Protein AF-A0A430Q0X6-F1 (afdb_monomer_lite)

Secondary structure (DSSP, 8-state):
--SHHHHHHHHSEEEE--SSSTTHHHHHHHHHHHHHTTSTT----------------------S--S-TT--SEEEE--TTSHHHHH----GGG-SEEEEES--PPPTT-HHHHHHHHHHHHHHHHHHHHTSSTT------------------------------------PPPHHHHHHHHHHHHHHHHHTTS--STT---EEEEE-THHHHTHHHHGGGS-HHHHTT----SSHHHHHHHHHHHHHHHHHHHHHHHHHHHHHHHH-

Structure (mmCIF, N/CA/C/O backbone):
data_AF-A0A430Q0X6-F1
#
_entry.id   AF-A0A430Q0X6-F1
#
loop_
_atom_site.group_PDB
_atom_site.id
_atom_site.type_symbol
_atom_site.label_atom_id
_atom_site.label_alt_id
_atom_site.label_comp_id
_atom_site.label_asym_id
_atom_site.label_entity_id
_atom_site.label_seq_id
_atom_site.pdbx_PDB_ins_code
_atom_site.Cartn_x
_atom_site.Cartn_y
_atom_site.Cartn_z
_atom_site.occupancy
_atom_site.B_iso_or_equiv
_atom_site.auth_seq_id
_atom_site.auth_comp_id
_atom_site.auth_asym_id
_atom_site.auth_atom_id
_atom_site.pdbx_PDB_model_num
ATOM 1 N N . LEU A 1 1 ? 3.348 -27.073 1.375 1.00 51.28 1 LEU A N 1
ATOM 2 C CA . LEU A 1 1 ? 2.988 -25.709 1.830 1.00 51.28 1 LEU A CA 1
ATOM 3 C C . LEU A 1 1 ? 3.210 -25.642 3.334 1.00 51.28 1 LEU A C 1
ATOM 5 O O . LEU A 1 1 ? 2.849 -26.588 4.014 1.00 51.28 1 LEU A O 1
ATOM 9 N N . THR A 1 2 ? 3.796 -24.568 3.848 1.00 75.69 2 THR A N 1
ATOM 10 C CA . THR A 1 2 ? 4.313 -24.419 5.226 1.00 75.69 2 THR A CA 1
ATOM 11 C C . THR A 1 2 ? 3.259 -24.401 6.351 1.00 75.69 2 THR A C 1
ATOM 13 O O . THR A 1 2 ? 3.600 -24.095 7.485 1.00 75.69 2 THR A O 1
ATOM 16 N N . GLY A 1 3 ? 1.976 -24.669 6.072 1.00 85.56 3 GLY A N 1
ATOM 17 C CA . GLY A 1 3 ? 0.885 -24.641 7.065 1.00 85.56 3 GLY A CA 1
ATOM 18 C C . GLY A 1 3 ? 0.517 -23.250 7.609 1.00 85.56 3 GLY A C 1
ATOM 19 O O . GLY A 1 3 ? -0.519 -23.102 8.248 1.00 85.56 3 GLY A O 1
ATOM 20 N N . LEU A 1 4 ? 1.304 -22.213 7.304 1.00 87.62 4 LEU A N 1
ATOM 21 C CA . LEU A 1 4 ? 1.152 -20.863 7.860 1.00 87.62 4 LEU A CA 1
ATOM 22 C C . LEU A 1 4 ? -0.224 -20.237 7.598 1.00 87.62 4 LEU A C 1
ATOM 24 O O . LEU A 1 4 ? -0.800 -19.640 8.501 1.00 87.62 4 LEU A O 1
ATOM 28 N N . LEU A 1 5 ? -0.779 -20.405 6.393 1.00 86.69 5 LEU A N 1
ATOM 29 C CA . LEU A 1 5 ? -2.117 -19.896 6.069 1.00 86.69 5 LEU A CA 1
ATOM 30 C C . LEU A 1 5 ? -3.212 -20.583 6.888 1.00 86.69 5 LEU A C 1
ATOM 32 O O . LEU A 1 5 ? -4.169 -19.926 7.282 1.00 86.69 5 LEU A O 1
ATOM 36 N N . ASN A 1 6 ? -3.057 -21.875 7.186 1.00 87.81 6 ASN A N 1
ATOM 37 C CA . ASN A 1 6 ? -4.017 -22.603 8.011 1.00 87.81 6 ASN A CA 1
ATOM 38 C C . ASN A 1 6 ? -3.978 -22.080 9.447 1.00 87.81 6 ASN A C 1
ATOM 40 O O . ASN A 1 6 ? -5.026 -21.765 10.000 1.00 87.81 6 ASN A O 1
ATOM 44 N N . ASN A 1 7 ? -2.776 -21.897 10.003 1.00 89.88 7 ASN A N 1
ATOM 45 C CA . ASN A 1 7 ? -2.594 -21.323 11.338 1.00 89.88 7 ASN A CA 1
ATOM 46 C C . ASN A 1 7 ? -3.175 -19.906 11.421 1.00 89.88 7 ASN A C 1
ATOM 48 O O . ASN A 1 7 ? -3.869 -19.570 12.376 1.00 89.88 7 ASN A O 1
ATOM 52 N N . LEU A 1 8 ? -2.947 -19.084 10.395 1.00 88.75 8 LEU A N 1
ATOM 53 C CA . LEU A 1 8 ? -3.507 -17.737 10.336 1.00 88.75 8 LEU A CA 1
ATOM 54 C C . LEU A 1 8 ? -5.037 -17.768 10.254 1.00 88.75 8 LEU A C 1
ATOM 56 O O . LEU A 1 8 ? -5.702 -17.000 10.947 1.00 88.75 8 LEU A O 1
ATOM 60 N N . ASN A 1 9 ? -5.594 -18.690 9.467 1.00 89.06 9 ASN A N 1
ATOM 61 C CA . ASN A 1 9 ? -7.036 -18.851 9.318 1.00 89.06 9 ASN A CA 1
ATOM 62 C C . ASN A 1 9 ? -7.723 -19.371 10.592 1.00 89.06 9 ASN A C 1
ATOM 64 O O . ASN A 1 9 ? -8.941 -19.258 10.705 1.00 89.06 9 ASN A O 1
ATOM 68 N N . MET A 1 10 ? -6.979 -19.912 11.563 1.00 88.12 10 MET A N 1
ATOM 69 C CA . MET A 1 10 ? -7.517 -20.224 12.893 1.00 88.12 10 MET A CA 1
ATOM 70 C C . MET A 1 10 ? -7.753 -18.965 13.740 1.00 88.12 10 MET A C 1
ATOM 72 O O . MET A 1 10 ? -8.595 -18.992 14.630 1.00 88.12 10 MET A O 1
ATOM 76 N N . ILE A 1 11 ? -7.033 -17.871 13.467 1.00 89.50 11 ILE A N 1
ATOM 77 C CA . ILE A 1 11 ? -7.035 -16.649 14.292 1.00 89.50 11 ILE A CA 1
ATOM 78 C C . ILE A 1 11 ? -7.798 -15.507 13.609 1.00 89.50 11 ILE A C 1
ATOM 80 O O . ILE A 1 11 ? -8.526 -14.759 14.266 1.00 89.50 11 ILE A O 1
ATOM 84 N N . LYS A 1 12 ? -7.615 -15.354 12.295 1.00 90.56 12 LYS A N 1
ATOM 85 C CA . LYS A 1 12 ? -8.178 -14.278 11.471 1.00 90.56 12 LYS A CA 1
ATOM 86 C C . LYS A 1 12 ? -9.019 -14.855 10.347 1.00 90.56 12 LYS A C 1
ATOM 88 O O . LYS A 1 12 ? -8.748 -15.949 9.851 1.00 90.56 12 LYS A O 1
ATOM 93 N N . HIS A 1 13 ? -10.021 -14.105 9.909 1.00 92.31 13 HIS A N 1
ATOM 94 C CA . HIS A 1 13 ? -10.693 -14.416 8.657 1.00 92.31 13 HIS A CA 1
ATOM 95 C C . HIS A 1 13 ? -9.772 -14.065 7.485 1.00 92.31 13 HIS A C 1
ATOM 97 O O . HIS A 1 13 ? -9.511 -12.890 7.232 1.00 92.31 13 HIS A O 1
ATOM 103 N N . VAL A 1 14 ? -9.213 -15.082 6.828 1.00 93.19 14 VAL A N 1
ATOM 104 C CA . VAL A 1 14 ? -8.264 -14.897 5.726 1.00 93.19 14 VAL A CA 1
ATOM 105 C C . VAL A 1 14 ? -9.017 -14.851 4.405 1.00 93.19 14 VAL A C 1
ATOM 107 O O . VAL A 1 14 ? -9.642 -15.833 4.014 1.00 93.19 14 VAL A O 1
ATOM 110 N N . MET A 1 15 ? -8.895 -13.735 3.694 1.00 94.06 15 MET A N 1
ATOM 111 C CA . MET A 1 15 ? -9.524 -13.508 2.397 1.00 94.06 15 MET A CA 1
ATOM 112 C C . MET A 1 15 ? -8.458 -13.239 1.338 1.00 94.06 15 MET A C 1
ATOM 114 O O . MET A 1 15 ? -7.439 -12.604 1.607 1.00 94.06 15 MET A O 1
ATOM 118 N N . ILE A 1 16 ? -8.682 -13.724 0.120 1.00 94.12 16 ILE A N 1
ATOM 119 C CA . ILE A 1 16 ? -7.787 -13.511 -1.023 1.00 94.12 16 ILE A CA 1
ATOM 120 C C . ILE A 1 16 ? -8.563 -12.744 -2.087 1.00 94.12 16 ILE A C 1
ATOM 122 O O . ILE A 1 16 ? -9.694 -13.113 -2.398 1.00 94.12 16 ILE A O 1
ATOM 126 N N . GLU A 1 17 ? -7.952 -11.694 -2.633 1.00 94.31 17 GLU A N 1
ATOM 127 C CA . GLU A 1 17 ? -8.537 -10.874 -3.691 1.00 94.31 17 GLU A CA 1
ATOM 128 C C . GLU A 1 17 ? -8.987 -11.743 -4.888 1.00 94.31 17 GLU A C 1
ATOM 130 O O . GLU A 1 17 ? -8.190 -12.530 -5.423 1.00 94.31 17 GLU A O 1
ATOM 135 N N . PRO A 1 18 ? -10.242 -11.593 -5.354 1.00 93.19 18 PRO A N 1
ATOM 136 C CA . PRO A 1 18 ? -10.718 -12.261 -6.558 1.00 93.19 18 PRO A CA 1
ATOM 137 C C . PRO A 1 18 ? -9.916 -11.853 -7.801 1.00 93.19 18 PRO A C 1
ATOM 139 O O . PRO A 1 18 ? -9.628 -10.682 -8.036 1.00 93.19 18 PRO A O 1
ATOM 142 N N . ARG A 1 19 ? -9.617 -12.817 -8.684 1.00 91.25 19 ARG A N 1
ATOM 143 C CA . ARG A 1 19 ? -8.887 -12.547 -9.943 1.00 91.25 19 ARG A CA 1
ATOM 144 C C . ARG A 1 19 ? -9.683 -11.714 -10.955 1.00 91.25 19 ARG A C 1
ATOM 146 O O . ARG A 1 19 ? -9.108 -11.193 -11.907 1.00 91.25 19 ARG A O 1
ATOM 153 N N . SER A 1 20 ? -11.002 -11.628 -10.798 1.00 91.69 20 SER A N 1
ATOM 154 C CA . SER A 1 20 ? -11.907 -10.938 -11.722 1.00 91.69 20 SER A CA 1
ATOM 155 C C . SER A 1 20 ? -12.877 -10.033 -10.956 1.00 91.69 20 SER A C 1
ATOM 157 O O . SER A 1 20 ? -12.830 -9.981 -9.736 1.00 91.69 20 SER A O 1
ATOM 159 N N . SER A 1 21 ? -13.712 -9.256 -11.657 1.00 90.56 21 SER A N 1
ATOM 160 C CA . SER A 1 21 ? -14.740 -8.439 -10.978 1.00 90.56 21 SER A CA 1
ATOM 161 C C . SER A 1 21 ? -15.937 -9.277 -10.547 1.00 90.56 21 SER A C 1
ATOM 163 O O . SER A 1 21 ? -16.756 -8.807 -9.770 1.00 90.56 21 SER A O 1
ATOM 165 N N . VAL A 1 22 ? -16.066 -10.489 -11.083 1.00 93.31 22 VAL A N 1
ATOM 166 C CA . VAL A 1 22 ? -17.189 -11.370 -10.782 1.00 93.31 22 VAL A CA 1
ATOM 167 C C . VAL A 1 22 ? -17.102 -11.773 -9.311 1.00 93.31 22 VAL A C 1
ATOM 169 O O . VAL A 1 22 ? -16.078 -12.315 -8.893 1.00 93.31 22 VAL A O 1
ATOM 172 N N . GLY A 1 23 ? -18.157 -11.476 -8.547 1.00 91.75 23 GLY A N 1
ATOM 173 C CA . GLY A 1 23 ? -18.241 -11.745 -7.107 1.00 91.75 23 GLY A CA 1
ATOM 174 C C . GLY A 1 23 ? -17.409 -10.809 -6.224 1.00 91.75 23 GLY A C 1
ATOM 175 O O . GLY A 1 23 ? -17.226 -11.106 -5.048 1.00 91.75 23 GLY A O 1
ATOM 176 N N . LEU A 1 24 ? -16.874 -9.701 -6.760 1.00 92.62 24 LEU A N 1
ATOM 177 C CA . LEU A 1 24 ? -16.105 -8.747 -5.951 1.00 92.62 24 LEU A CA 1
ATOM 178 C C . LEU A 1 24 ? -16.983 -8.065 -4.893 1.00 92.62 24 LEU A C 1
ATOM 180 O O . LEU A 1 24 ? -16.522 -7.875 -3.773 1.00 92.62 24 LEU A O 1
ATOM 184 N N . ASP A 1 25 ? -18.229 -7.732 -5.232 1.00 93.56 25 ASP A N 1
ATOM 185 C CA . ASP A 1 25 ? -19.151 -7.064 -4.308 1.00 93.56 25 ASP A CA 1
ATOM 186 C C . ASP A 1 25 ? -19.548 -7.986 -3.148 1.00 93.56 25 ASP A C 1
ATOM 188 O O . ASP A 1 25 ? -19.439 -7.583 -1.994 1.00 93.56 25 ASP A O 1
ATOM 192 N N . ASP A 1 26 ? -19.886 -9.248 -3.436 1.00 95.19 26 ASP A N 1
ATOM 193 C CA . ASP A 1 26 ? -20.188 -10.256 -2.408 1.00 95.19 26 ASP A CA 1
ATOM 194 C C . ASP A 1 26 ? -18.985 -10.480 -1.478 1.00 95.19 26 ASP A C 1
ATOM 196 O O . ASP A 1 26 ? -19.120 -10.554 -0.256 1.00 95.19 26 ASP A O 1
ATOM 200 N N . TRP A 1 27 ? -17.782 -10.537 -2.057 1.00 94.62 27 TRP A N 1
ATOM 201 C CA . TRP A 1 27 ? -16.532 -10.668 -1.311 1.00 94.62 27 TRP A CA 1
ATOM 202 C C . TRP A 1 27 ? -16.262 -9.447 -0.416 1.00 94.62 27 TRP A C 1
ATOM 204 O O . TRP A 1 27 ? -15.787 -9.593 0.711 1.00 94.62 27 TRP A O 1
ATOM 214 N N . LEU A 1 28 ? -16.583 -8.235 -0.881 1.00 93.81 28 LEU A N 1
ATOM 215 C CA . LEU A 1 28 ? -16.473 -7.021 -0.068 1.00 93.81 28 LEU A CA 1
ATOM 216 C C . LEU A 1 28 ? -17.514 -6.984 1.045 1.00 93.81 28 LEU A C 1
ATOM 218 O O . LEU A 1 28 ? -17.186 -6.608 2.169 1.00 93.81 28 LEU A O 1
ATOM 222 N N . GLU A 1 29 ? -18.751 -7.385 0.762 1.00 93.31 29 GLU A N 1
ATOM 223 C CA . GLU A 1 29 ? -19.805 -7.474 1.770 1.00 93.31 29 GLU A CA 1
ATOM 224 C C . GLU A 1 29 ? -19.420 -8.462 2.878 1.00 93.31 29 GLU A C 1
ATOM 226 O O . GLU A 1 29 ? -19.573 -8.159 4.068 1.00 93.31 29 GLU A O 1
ATOM 231 N N . GLU A 1 30 ? -18.862 -9.615 2.505 1.00 92.94 30 GLU A N 1
ATOM 232 C CA . GLU A 1 30 ? -18.323 -10.596 3.445 1.00 92.94 30 GLU A CA 1
ATOM 233 C C . GLU A 1 30 ? -17.229 -9.981 4.328 1.00 92.94 30 GLU A C 1
ATOM 235 O O . GLU A 1 30 ? -17.294 -10.105 5.555 1.00 92.94 30 GLU A O 1
ATOM 240 N N . PHE A 1 31 ? -16.280 -9.255 3.728 1.00 92.88 31 PHE A N 1
ATOM 241 C CA . PHE A 1 31 ? -15.204 -8.578 4.452 1.00 92.88 31 PHE A CA 1
ATOM 242 C C . PHE A 1 31 ? -15.718 -7.508 5.424 1.00 92.88 31 PHE A C 1
ATOM 244 O O . PHE A 1 31 ? -15.333 -7.474 6.595 1.00 92.88 31 PHE A O 1
ATOM 251 N N . TYR A 1 32 ? -16.599 -6.619 4.969 1.00 92.25 32 TYR A N 1
ATOM 252 C CA . TYR A 1 32 ? -17.140 -5.570 5.829 1.00 92.25 32 TYR A CA 1
ATOM 253 C C . TYR A 1 32 ? -17.961 -6.165 6.974 1.00 92.25 32 TYR A C 1
ATOM 255 O O . TYR A 1 32 ? -17.848 -5.714 8.115 1.00 92.25 32 TYR A O 1
ATOM 263 N N . THR A 1 33 ? -18.733 -7.219 6.702 1.00 90.50 33 THR A N 1
ATOM 264 C CA . THR A 1 33 ? -19.484 -7.948 7.731 1.00 90.50 33 THR A CA 1
ATOM 265 C C . THR A 1 33 ? -18.547 -8.547 8.776 1.00 90.50 33 THR A C 1
ATOM 267 O O . THR A 1 33 ? -18.789 -8.392 9.975 1.00 90.50 33 THR A O 1
ATOM 270 N N . SER A 1 34 ? -17.464 -9.199 8.349 1.00 89.94 34 SER A N 1
ATOM 271 C CA . SER A 1 34 ? -16.524 -9.839 9.269 1.00 89.94 34 SER A CA 1
ATOM 272 C C . SER A 1 34 ? -15.742 -8.832 10.113 1.00 89.94 34 SER A C 1
ATOM 274 O O . SER A 1 34 ? -15.449 -9.113 11.276 1.00 89.94 34 SER A O 1
ATOM 276 N N . VAL A 1 35 ? -15.424 -7.648 9.578 1.00 89.69 35 VAL A N 1
ATOM 277 C CA . VAL A 1 35 ? -14.832 -6.557 10.368 1.00 89.69 35 VAL A CA 1
ATOM 278 C C . VAL A 1 35 ? -15.848 -6.002 11.365 1.00 89.69 35 VAL A C 1
ATOM 280 O O . VAL A 1 35 ? -15.550 -5.956 12.554 1.00 89.69 35 VAL A O 1
ATOM 283 N N . ASN A 1 36 ? -17.061 -5.660 10.925 1.00 88.94 36 ASN A N 1
ATOM 284 C CA . ASN A 1 36 ? -18.077 -5.029 11.776 1.00 88.94 36 ASN A CA 1
ATOM 285 C C . ASN A 1 36 ? -18.501 -5.891 12.973 1.00 88.94 36 ASN A C 1
ATOM 287 O O . ASN A 1 36 ? -18.782 -5.355 14.039 1.00 88.94 36 ASN A O 1
ATOM 291 N N . GLN A 1 37 ? -18.492 -7.219 12.834 1.00 84.81 37 GLN A N 1
ATOM 292 C CA . GLN A 1 37 ? -18.734 -8.144 13.951 1.00 84.81 37 GLN A CA 1
ATOM 293 C C . GLN A 1 37 ? -17.659 -8.076 15.048 1.00 84.81 37 GLN A C 1
ATOM 295 O O . GLN A 1 37 ? -17.914 -8.473 16.181 1.00 84.81 37 GLN A O 1
ATOM 300 N N . ASN A 1 38 ? -16.461 -7.598 14.712 1.00 79.50 38 ASN A N 1
ATOM 301 C CA . ASN A 1 38 ? -15.292 -7.566 15.587 1.00 79.50 38 ASN A CA 1
ATOM 302 C C . ASN A 1 38 ? -14.955 -6.166 16.117 1.00 79.50 38 ASN A C 1
ATOM 304 O O . ASN A 1 38 ? -14.049 -6.035 16.939 1.00 79.50 38 ASN A O 1
ATOM 308 N N . VAL A 1 39 ? -15.658 -5.124 15.665 1.00 75.50 39 VAL A N 1
ATOM 309 C CA . VAL A 1 39 ? -15.470 -3.756 16.159 1.00 75.50 39 VAL A CA 1
ATOM 310 C C . VAL A 1 39 ? -16.367 -3.546 17.386 1.00 75.50 39 VAL A C 1
ATOM 312 O O . VAL A 1 39 ? -17.591 -3.655 17.265 1.00 75.50 39 VAL A O 1
ATOM 315 N N . PRO A 1 40 ? -15.808 -3.234 18.572 1.00 59.69 40 PRO A N 1
ATOM 316 C CA . PRO A 1 40 ? -16.601 -2.957 19.765 1.00 59.69 40 PRO A CA 1
ATOM 317 C C . PRO A 1 40 ? -17.505 -1.741 19.522 1.00 59.69 40 PRO A C 1
ATOM 319 O O . PRO A 1 40 ? -17.010 -0.633 19.336 1.00 59.69 40 PRO A O 1
ATOM 322 N N . ASN A 1 41 ? -18.824 -1.950 19.532 1.00 53.47 41 ASN A N 1
ATOM 323 C CA . ASN A 1 41 ? -19.845 -0.919 19.321 1.00 53.47 41 ASN A CA 1
ATOM 324 C C . ASN A 1 41 ? -19.704 -0.136 18.009 1.00 53.47 41 ASN A C 1
ATOM 326 O O . ASN A 1 41 ? -19.653 1.095 18.009 1.00 53.47 41 ASN A O 1
ATOM 330 N N . ALA A 1 42 ? -19.765 -0.826 16.869 1.00 50.19 42 ALA A N 1
ATOM 331 C CA . ALA A 1 42 ? -20.259 -0.176 15.662 1.00 50.19 42 ALA A CA 1
ATOM 332 C C . ALA A 1 42 ? -21.705 0.299 15.929 1.00 50.19 42 ALA A C 1
ATOM 334 O O . ALA A 1 42 ? -22.659 -0.440 15.678 1.00 50.19 42 ALA A O 1
ATOM 335 N N . LYS A 1 43 ? -21.896 1.523 16.463 1.00 44.12 43 LYS A N 1
ATOM 336 C CA . LYS A 1 43 ? -23.156 2.263 16.297 1.00 44.12 43 LYS A CA 1
ATOM 337 C C . LYS A 1 43 ? -23.377 2.211 14.785 1.00 44.12 43 LYS A C 1
ATOM 339 O O . LYS A 1 43 ? -22.615 2.832 14.044 1.00 44.12 43 LYS A O 1
ATOM 344 N N . LEU A 1 44 ? -24.326 1.396 14.309 1.00 43.56 44 LEU A N 1
ATOM 345 C CA . LEU A 1 44 ? -24.723 1.394 12.907 1.00 43.56 44 LEU A CA 1
ATOM 346 C C . LEU A 1 44 ? -25.112 2.841 12.591 1.00 43.56 44 LEU A C 1
ATOM 348 O O . LEU A 1 44 ? -26.247 3.246 12.840 1.00 43.56 44 LEU A O 1
ATOM 352 N N . LYS A 1 45 ? -24.200 3.633 12.016 1.00 38.34 45 LYS A N 1
ATOM 353 C CA . LYS A 1 45 ? -24.553 4.848 11.283 1.00 38.34 45 LYS A CA 1
ATOM 354 C C . LYS A 1 45 ? -25.207 4.377 9.989 1.00 38.34 45 LYS A C 1
ATOM 356 O O . LYS A 1 45 ? -24.670 4.490 8.892 1.00 38.34 45 LYS A O 1
ATOM 361 N N . SER A 1 46 ? -26.396 3.800 10.144 1.00 40.66 46 SER A N 1
ATOM 362 C CA . SER A 1 46 ? -27.381 3.610 9.101 1.00 40.66 46 SER A CA 1
ATOM 363 C C . SER A 1 46 ? -27.793 5.007 8.650 1.00 40.66 46 SER A C 1
ATOM 365 O O . SER A 1 46 ? -28.824 5.546 9.047 1.00 40.66 46 SER A O 1
ATOM 367 N N . ARG A 1 47 ? -26.990 5.604 7.772 1.00 40.56 47 ARG A N 1
ATOM 368 C CA . ARG A 1 47 ? -27.452 6.653 6.871 1.00 40.56 47 ARG A CA 1
ATOM 369 C C . ARG A 1 47 ? -28.315 5.982 5.797 1.00 40.56 47 ARG A C 1
ATOM 371 O O . ARG A 1 47 ? -27.976 5.971 4.619 1.00 40.56 47 ARG A O 1
ATOM 378 N N . ARG A 1 48 ? -29.429 5.375 6.215 1.00 41.41 48 ARG A N 1
ATOM 379 C CA . ARG A 1 48 ? -30.512 5.002 5.311 1.00 41.41 48 ARG A CA 1
ATOM 380 C C . ARG A 1 48 ? -31.356 6.244 5.107 1.00 41.41 48 ARG A C 1
ATOM 382 O O . ARG A 1 48 ? -32.042 6.708 6.009 1.00 41.41 48 ARG A O 1
ATOM 389 N N . LYS A 1 49 ? -31.268 6.780 3.893 1.00 37.19 49 LYS A N 1
ATOM 390 C CA . LYS A 1 49 ? -32.275 7.666 3.326 1.00 37.19 49 LYS A CA 1
ATOM 391 C C . LYS A 1 49 ? -33.577 6.861 3.322 1.00 37.19 49 LYS A C 1
ATOM 393 O O . LYS A 1 49 ? -33.722 5.924 2.546 1.00 37.19 49 LYS A O 1
ATOM 398 N N . SER A 1 50 ? -34.455 7.146 4.274 1.00 36.00 50 SER A N 1
ATOM 399 C CA . SER A 1 50 ? -35.796 6.584 4.333 1.00 36.00 50 SER A CA 1
ATOM 400 C C . SER A 1 50 ? -36.602 7.128 3.157 1.00 36.00 50 SER A C 1
ATOM 402 O O . SER A 1 50 ? -36.934 8.310 3.128 1.00 36.00 50 SER A O 1
ATOM 404 N N . ASN A 1 51 ? -36.843 6.273 2.175 1.00 40.00 51 ASN A N 1
ATOM 405 C CA . ASN A 1 51 ? -38.098 6.167 1.443 1.00 40.00 51 ASN A CA 1
ATOM 406 C C . ASN A 1 51 ? -38.002 4.871 0.647 1.00 40.00 51 ASN A C 1
ATOM 408 O O . ASN A 1 51 ? -37.212 4.791 -0.283 1.00 40.00 51 ASN A O 1
ATOM 412 N N . ASP A 1 52 ? -38.698 3.833 1.103 1.00 40.72 52 ASP A N 1
ATOM 413 C CA . ASP A 1 52 ? -39.731 3.202 0.284 1.00 40.72 52 ASP A CA 1
ATOM 414 C C . ASP A 1 52 ? -40.476 2.130 1.081 1.00 40.72 52 ASP A C 1
ATOM 416 O O . ASP A 1 52 ? -39.948 1.478 1.985 1.00 40.72 52 ASP A O 1
ATOM 420 N N . GLN A 1 53 ? -41.769 2.070 0.782 1.00 40.59 53 GLN A N 1
ATOM 421 C CA . GLN A 1 53 ? -42.789 1.274 1.438 1.00 40.59 53 GLN A CA 1
ATOM 422 C C . GLN A 1 53 ? -42.556 -0.230 1.280 1.00 40.59 53 GLN A C 1
ATOM 424 O O . GLN A 1 53 ? -41.992 -0.714 0.304 1.00 40.59 53 GLN A O 1
ATOM 429 N N . ALA A 1 54 ? -43.055 -0.948 2.281 1.00 39.53 54 ALA A N 1
ATOM 430 C CA . ALA A 1 54 ? -43.071 -2.392 2.400 1.00 39.53 54 ALA A CA 1
ATOM 431 C C . ALA A 1 54 ? -43.593 -3.122 1.151 1.00 39.53 54 ALA A C 1
ATOM 433 O O . ALA A 1 54 ? -44.618 -2.747 0.588 1.00 39.53 54 ALA A O 1
ATOM 434 N N . ASN A 1 55 ? -42.966 -4.258 0.837 1.00 33.88 55 ASN A N 1
ATOM 435 C CA . ASN A 1 55 ? -43.700 -5.466 0.473 1.00 33.88 55 ASN A CA 1
ATOM 436 C C . ASN A 1 55 ? -42.901 -6.725 0.831 1.00 33.88 55 ASN A C 1
ATOM 438 O O . ASN A 1 55 ? -41.686 -6.792 0.666 1.00 33.88 55 ASN A O 1
ATOM 442 N N . ASN A 1 56 ? -43.628 -7.686 1.397 1.00 39.91 56 ASN A N 1
ATOM 443 C CA . ASN A 1 56 ? -43.141 -8.922 1.993 1.00 39.91 56 ASN A CA 1
ATOM 444 C C . ASN A 1 56 ? -42.768 -9.993 0.956 1.00 39.91 56 ASN A C 1
ATOM 446 O O . ASN A 1 56 ? -43.294 -10.003 -0.153 1.00 39.91 56 ASN A O 1
ATOM 450 N N . ASN A 1 57 ? -42.006 -10.972 1.458 1.00 40.75 57 ASN A N 1
ATOM 451 C CA . ASN A 1 57 ? -41.792 -12.336 0.961 1.00 40.75 57 ASN A CA 1
ATOM 452 C C . ASN A 1 57 ? -40.614 -12.535 0.004 1.00 40.75 57 ASN A C 1
ATOM 454 O O . ASN A 1 57 ? -40.783 -12.573 -1.204 1.00 40.75 57 ASN A O 1
ATOM 458 N N . GLU A 1 58 ? -39.436 -12.755 0.591 1.00 37.84 58 GLU A N 1
ATOM 459 C CA . GLU A 1 58 ? -38.641 -13.982 0.422 1.00 37.84 58 GLU A CA 1
ATOM 460 C C . GLU A 1 58 ? -37.415 -13.879 1.339 1.00 37.84 58 GLU A C 1
ATOM 462 O O . GLU A 1 58 ? -36.546 -13.028 1.170 1.00 37.84 58 GLU A O 1
ATOM 467 N N . SER A 1 59 ? -37.370 -14.706 2.384 1.00 36.50 59 SER A N 1
ATOM 468 C CA . SER A 1 59 ? -36.181 -14.849 3.224 1.00 36.50 59 SER A CA 1
ATOM 469 C C . SER A 1 59 ? -35.207 -15.792 2.513 1.00 36.50 59 SER A C 1
ATOM 471 O O . SER A 1 59 ? -35.541 -16.970 2.373 1.00 36.50 59 SER A O 1
ATOM 473 N N . PRO A 1 60 ? -34.003 -15.360 2.092 1.00 41.50 60 PRO A N 1
ATOM 474 C CA . PRO A 1 60 ? -33.001 -16.310 1.650 1.00 41.50 60 PRO A CA 1
ATOM 475 C C . PRO A 1 60 ? -32.458 -17.027 2.888 1.00 41.50 60 PRO A C 1
ATOM 477 O O . PRO A 1 60 ? -32.019 -16.409 3.860 1.00 41.50 60 PRO A O 1
ATOM 480 N N . SER A 1 61 ? -32.534 -18.353 2.850 1.00 35.69 61 SER A N 1
ATOM 481 C CA . SER A 1 61 ? -32.110 -19.285 3.890 1.00 35.69 61 SER A CA 1
ATOM 482 C C . SER A 1 61 ? -30.722 -18.962 4.454 1.00 35.69 61 SER A C 1
ATOM 484 O O . SER A 1 61 ? -29.702 -19.071 3.771 1.00 35.69 61 SER A O 1
ATOM 486 N N . LEU A 1 62 ? -30.696 -18.644 5.745 1.00 44.62 62 LEU A N 1
ATOM 487 C CA . LEU A 1 62 ? -29.532 -18.311 6.559 1.00 44.62 62 LEU A CA 1
ATOM 488 C C . LEU A 1 62 ? -28.705 -19.560 6.949 1.00 44.62 62 LEU A C 1
ATOM 490 O O . LEU A 1 62 ? -28.363 -19.734 8.112 1.00 44.62 62 LEU A O 1
ATOM 494 N N . ASN A 1 63 ? -28.390 -20.453 6.005 1.00 37.97 63 ASN A N 1
ATOM 495 C CA . ASN A 1 63 ? -27.806 -21.774 6.306 1.00 37.97 63 ASN A CA 1
ATOM 496 C C . ASN A 1 63 ? -26.280 -21.899 6.098 1.00 37.97 63 ASN A C 1
ATOM 498 O O . ASN A 1 63 ? -25.764 -23.010 6.045 1.00 37.97 63 ASN A O 1
ATOM 502 N N . GLY A 1 64 ? -25.531 -20.790 6.031 1.00 41.25 64 GLY A N 1
ATOM 503 C CA . GLY A 1 64 ? -24.063 -20.830 5.866 1.00 41.25 64 GLY A CA 1
ATOM 504 C C . GLY A 1 64 ? -23.219 -20.001 6.846 1.00 41.25 64 GLY A C 1
ATOM 505 O O . GLY A 1 64 ? -22.000 -20.139 6.854 1.00 41.25 64 GLY A O 1
ATOM 506 N N . LYS A 1 65 ? -23.814 -19.134 7.678 1.00 48.75 65 LYS A N 1
ATOM 507 C CA . LYS A 1 65 ? -23.090 -18.042 8.375 1.00 48.75 65 LYS A CA 1
ATOM 508 C C . LYS A 1 65 ? -22.638 -18.328 9.826 1.00 48.75 65 LYS A C 1
ATOM 510 O O . LYS A 1 65 ? -22.379 -17.388 10.569 1.00 48.75 65 LYS A O 1
ATOM 515 N N . PHE A 1 66 ? -22.480 -19.588 10.250 1.00 46.50 66 PHE A N 1
ATOM 516 C CA . PHE A 1 66 ? -22.170 -19.938 11.657 1.00 46.50 66 PHE A CA 1
ATOM 517 C C . PHE A 1 66 ? -20.768 -20.550 11.905 1.00 46.50 66 PHE A C 1
ATOM 519 O O . PHE A 1 66 ? -20.616 -21.470 12.698 1.00 46.50 66 PHE A O 1
ATOM 526 N N . LEU A 1 67 ? -19.703 -20.058 11.259 1.00 50.09 67 LEU A N 1
ATOM 527 C CA . LEU A 1 67 ? -18.318 -20.485 11.577 1.00 50.09 67 LEU A CA 1
ATOM 528 C C . LEU A 1 67 ? -17.346 -19.333 11.886 1.00 50.09 67 LEU A C 1
ATOM 530 O O . LEU A 1 67 ? -16.133 -19.529 11.931 1.00 50.09 67 LEU A O 1
ATOM 534 N N . MET A 1 68 ? -17.865 -18.131 12.142 1.00 53.94 68 MET A N 1
ATOM 535 C CA . MET A 1 68 ? -17.053 -16.930 12.395 1.00 53.94 68 MET A CA 1
ATOM 536 C C . MET A 1 68 ? -16.948 -16.545 13.878 1.00 53.94 68 MET A C 1
ATOM 538 O O . MET A 1 68 ? -16.347 -15.525 14.192 1.00 53.94 68 MET A O 1
ATOM 542 N N . LEU A 1 69 ? -17.490 -17.344 14.807 1.00 54.66 69 LEU A N 1
ATOM 543 C CA . LEU A 1 69 ? -17.702 -16.902 16.194 1.00 54.66 69 LEU A CA 1
ATOM 544 C C . LEU A 1 69 ? -16.434 -16.673 17.046 1.00 54.66 69 LEU A C 1
ATOM 546 O O . LEU A 1 69 ? -16.562 -16.132 18.134 1.00 54.66 69 LEU A O 1
ATOM 550 N N . ASN A 1 70 ? -15.230 -17.034 16.580 1.00 63.72 70 ASN A N 1
ATOM 551 C CA . ASN A 1 70 ? -14.004 -16.972 17.398 1.00 63.72 70 ASN A CA 1
ATOM 552 C C . ASN A 1 70 ? -12.800 -16.281 16.724 1.00 63.72 70 ASN A C 1
ATOM 554 O O . ASN A 1 70 ? -11.694 -16.327 17.263 1.00 63.72 70 ASN A O 1
ATOM 558 N N . LYS A 1 71 ? -12.962 -15.677 15.539 1.00 73.81 71 LYS A N 1
ATOM 559 C CA . LYS A 1 71 ? -11.845 -15.040 14.814 1.00 73.81 71 LYS A CA 1
ATOM 560 C C . LYS A 1 71 ? -11.821 -13.541 15.082 1.00 73.81 71 LYS A C 1
ATOM 562 O O . LYS A 1 71 ? -12.828 -12.876 14.879 1.00 73.81 71 LYS A O 1
ATOM 567 N N . SER A 1 72 ? -10.663 -13.005 15.470 1.00 81.19 72 SER A N 1
ATOM 568 C CA . SER A 1 72 ? -10.505 -11.581 15.806 1.00 81.19 72 SER A CA 1
ATOM 569 C C . SER A 1 72 ? -10.279 -10.728 14.551 1.00 81.19 72 SER A C 1
ATOM 571 O O . SER A 1 72 ? -9.154 -10.362 14.218 1.00 81.19 72 SER A O 1
ATOM 573 N N . GLY A 1 73 ? -11.335 -10.407 13.814 1.00 86.50 73 GLY A N 1
ATOM 574 C CA . GLY A 1 73 ? -11.245 -9.592 12.599 1.00 86.50 73 GLY A CA 1
ATOM 575 C C . GLY A 1 73 ? -10.677 -10.343 11.387 1.00 86.50 73 GLY A C 1
ATOM 576 O O . GLY A 1 73 ? -10.640 -11.577 11.346 1.00 86.50 73 GLY A O 1
ATOM 577 N N . SER A 1 74 ? -10.257 -9.587 10.368 1.00 92.19 74 SER A N 1
ATOM 578 C CA . SER A 1 74 ? -9.997 -10.115 9.019 1.00 92.19 74 SER A CA 1
ATOM 579 C C . SER A 1 74 ? -8.666 -9.646 8.443 1.00 92.19 74 SER A C 1
ATOM 581 O O . SER A 1 74 ? -8.166 -8.582 8.799 1.00 92.19 74 SER A O 1
ATOM 583 N N . ILE A 1 75 ? -8.107 -10.438 7.530 1.00 93.94 75 ILE A N 1
ATOM 584 C CA . ILE A 1 75 ? -6.933 -10.092 6.729 1.00 93.94 75 ILE A CA 1
ATOM 585 C C . ILE A 1 75 ? -7.228 -10.358 5.256 1.00 93.94 75 ILE A C 1
ATOM 587 O O . ILE A 1 75 ? -7.746 -11.414 4.895 1.00 93.94 75 ILE A O 1
ATOM 591 N N . ILE A 1 76 ? -6.861 -9.402 4.408 1.00 94.88 76 ILE A N 1
ATOM 592 C CA . ILE A 1 76 ? -6.970 -9.513 2.958 1.00 94.88 76 ILE A CA 1
ATOM 593 C C . ILE A 1 76 ? -5.572 -9.656 2.361 1.00 94.88 76 ILE A C 1
ATOM 595 O O . ILE A 1 76 ? -4.694 -8.827 2.596 1.00 94.88 76 ILE A O 1
ATOM 599 N N . PHE A 1 77 ? -5.398 -10.659 1.507 1.00 95.56 77 PHE A N 1
ATOM 600 C CA . PHE A 1 77 ? -4.292 -10.727 0.564 1.00 95.56 77 PHE A CA 1
ATOM 601 C C . PHE A 1 77 ? -4.725 -10.119 -0.767 1.00 95.56 77 PHE A C 1
ATOM 603 O O . PHE A 1 77 ? -5.530 -10.706 -1.490 1.00 95.56 77 PHE A O 1
ATOM 610 N N . ALA A 1 78 ? -4.172 -8.951 -1.083 1.00 95.44 78 ALA A N 1
ATOM 611 C CA . ALA A 1 78 ? -4.384 -8.247 -2.341 1.00 95.44 78 ALA A CA 1
ATOM 612 C C . ALA A 1 78 ? -3.081 -8.147 -3.139 1.00 95.44 78 ALA A C 1
ATOM 614 O O . ALA A 1 78 ? -1.979 -8.260 -2.592 1.00 95.44 78 ALA A O 1
ATOM 615 N N . VAL A 1 79 ? -3.204 -7.913 -4.441 1.00 94.44 79 VAL A N 1
ATOM 616 C CA . VAL A 1 79 ? -2.068 -7.720 -5.344 1.00 94.44 79 VAL A CA 1
ATOM 617 C C . VAL A 1 79 ? -1.987 -6.245 -5.722 1.00 94.44 79 VAL A C 1
ATOM 619 O O . VAL A 1 79 ? -2.992 -5.624 -6.053 1.00 94.44 79 VAL A O 1
ATOM 622 N N . CYS A 1 80 ? -0.784 -5.664 -5.708 1.00 95.25 80 CYS A N 1
ATOM 623 C CA . CYS A 1 80 ? -0.580 -4.314 -6.240 1.00 95.25 80 CYS A CA 1
ATOM 624 C C . CYS A 1 80 ? -0.992 -4.262 -7.718 1.00 95.25 80 CYS A C 1
ATOM 626 O O . CYS A 1 80 ? -0.624 -5.151 -8.487 1.00 95.25 80 CYS A O 1
ATOM 628 N N . ARG A 1 81 ? -1.689 -3.196 -8.126 1.00 92.56 81 ARG A N 1
ATOM 629 C CA . ARG A 1 81 ? -2.366 -3.078 -9.438 1.00 92.56 81 ARG A CA 1
ATOM 630 C C . ARG A 1 81 ? -3.593 -3.977 -9.603 1.00 92.56 81 ARG A C 1
ATOM 632 O O . ARG A 1 81 ? -4.156 -4.064 -10.691 1.00 92.56 81 ARG A O 1
ATOM 639 N N . GLY A 1 82 ? -3.993 -4.655 -8.532 1.00 92.44 82 GLY A N 1
ATOM 640 C CA . GLY A 1 82 ? -5.305 -5.263 -8.386 1.00 92.44 82 GLY A CA 1
ATOM 641 C C . GLY A 1 82 ? -6.354 -4.215 -8.028 1.00 92.44 82 GLY A C 1
ATOM 642 O O . GLY A 1 82 ? -6.037 -3.082 -7.643 1.00 92.44 82 GLY A O 1
ATOM 643 N N . LYS A 1 83 ? -7.620 -4.614 -8.119 1.00 91.50 83 LYS A N 1
ATOM 644 C CA . LYS A 1 83 ? -8.773 -3.736 -7.880 1.00 91.50 83 LYS A CA 1
ATOM 645 C C . LYS A 1 83 ? -8.831 -3.281 -6.436 1.00 91.50 83 LYS A C 1
ATOM 647 O O . LYS A 1 83 ? -9.097 -2.109 -6.186 1.00 91.50 83 LYS A O 1
ATOM 652 N N . VAL A 1 84 ? -8.521 -4.183 -5.509 1.00 92.44 84 VAL A N 1
ATOM 653 C CA . VAL A 1 84 ? -8.532 -3.891 -4.074 1.00 92.44 84 VAL A CA 1
ATOM 654 C C . VAL A 1 84 ? -7.475 -2.841 -3.722 1.00 92.44 84 VAL A C 1
ATOM 656 O O . VAL A 1 84 ? -7.742 -1.924 -2.951 1.00 92.44 84 VAL A O 1
ATOM 659 N N . SER A 1 85 ? -6.288 -2.928 -4.330 1.00 91.56 85 SER A N 1
ATOM 660 C CA . SER A 1 85 ? -5.166 -2.025 -4.037 1.00 91.56 85 SER A CA 1
ATOM 661 C C . SER A 1 85 ? -5.273 -0.630 -4.674 1.00 91.56 85 SER A C 1
ATOM 663 O O . SER A 1 85 ? -4.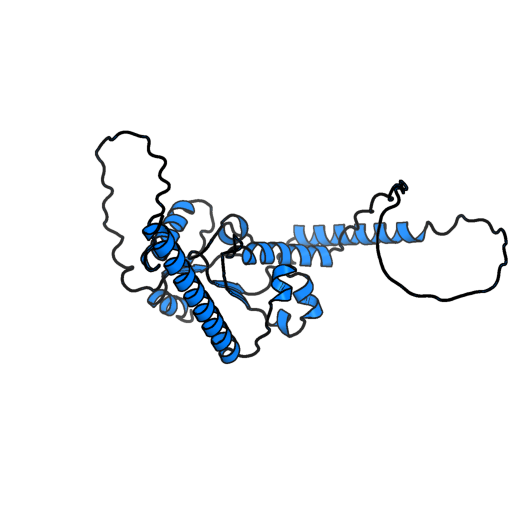628 0.301 -4.193 1.00 91.56 85 SER A O 1
ATOM 665 N N . GLU A 1 86 ? -6.065 -0.469 -5.742 1.00 87.12 86 GLU A N 1
ATOM 666 C CA . GLU A 1 86 ? -6.195 0.802 -6.474 1.00 87.12 86 GLU A CA 1
ATOM 667 C C . GLU A 1 86 ? -7.565 1.472 -6.299 1.00 87.12 86 GLU A C 1
ATOM 669 O O . GLU A 1 86 ? -7.630 2.685 -6.106 1.00 87.12 86 GLU A O 1
ATOM 674 N N . GLY A 1 87 ? -8.650 0.701 -6.409 1.00 77.12 87 GLY A N 1
ATOM 675 C CA . GLY A 1 87 ? -10.000 1.219 -6.643 1.00 77.12 87 GLY A CA 1
ATOM 676 C C . GLY A 1 87 ? -10.907 1.277 -5.418 1.00 77.12 87 GLY A C 1
ATOM 677 O O . GLY A 1 87 ? -12.015 1.789 -5.534 1.00 77.12 87 GLY A O 1
ATOM 678 N N . LEU A 1 88 ? -10.463 0.757 -4.271 1.00 86.81 88 LEU A N 1
ATOM 679 C CA . LEU A 1 88 ? -11.272 0.682 -3.055 1.00 86.81 88 LEU A CA 1
ATOM 680 C C . LEU A 1 88 ? -10.673 1.494 -1.918 1.00 86.81 88 LEU A C 1
ATOM 682 O O . LEU A 1 88 ? -9.458 1.700 -1.850 1.00 86.81 88 LEU A O 1
ATOM 686 N N . ASP A 1 89 ? -11.547 1.937 -1.018 1.00 87.31 89 ASP A N 1
ATOM 687 C CA . ASP A 1 89 ? -11.186 2.701 0.162 1.00 87.31 89 ASP A CA 1
ATOM 688 C C . ASP A 1 89 ? -11.537 1.932 1.441 1.00 87.31 89 ASP A C 1
ATOM 690 O O . ASP A 1 89 ? -12.662 1.472 1.613 1.00 87.31 89 ASP A O 1
ATOM 694 N N . PHE A 1 90 ? -10.554 1.793 2.337 1.00 91.31 90 PHE A N 1
ATOM 695 C CA . PHE A 1 90 ? -10.691 1.112 3.622 1.00 91.31 90 PHE A CA 1
ATOM 696 C C . PHE A 1 90 ? -10.383 2.109 4.741 1.00 91.31 90 PHE A C 1
ATOM 698 O O . PHE A 1 90 ? -9.264 2.163 5.242 1.00 91.31 90 PHE A O 1
ATOM 705 N N . ALA A 1 91 ? -11.361 2.955 5.058 1.00 88.69 91 ALA A N 1
ATOM 706 C CA . ALA A 1 91 ? -11.250 3.919 6.149 1.00 88.69 91 ALA A CA 1
ATOM 707 C C . ALA A 1 91 ? -11.387 3.236 7.516 1.00 88.69 91 ALA A C 1
ATOM 709 O O . ALA A 1 91 ? -11.993 2.162 7.629 1.00 88.69 91 ALA A O 1
ATOM 710 N N . ASP A 1 92 ? -10.885 3.896 8.552 1.00 90.31 92 ASP A N 1
ATOM 711 C CA . ASP A 1 92 ? -11.158 3.556 9.942 1.00 90.31 92 ASP A CA 1
ATOM 712 C C . ASP A 1 92 ? -10.806 2.093 10.287 1.00 90.31 92 ASP A C 1
ATOM 714 O O . ASP A 1 92 ? -9.700 1.595 10.057 1.00 90.31 92 ASP A O 1
ATOM 718 N N . SER A 1 93 ? -11.781 1.362 10.832 1.00 91.00 93 SER A N 1
ATOM 719 C CA . SER A 1 93 ? -11.633 -0.024 11.277 1.00 91.00 93 SER A CA 1
ATOM 720 C C . SER A 1 93 ? -11.399 -1.014 10.132 1.00 91.00 93 SER A C 1
ATOM 722 O O . SER A 1 93 ? -10.992 -2.148 10.386 1.00 91.00 93 SER A O 1
ATOM 724 N N . TYR A 1 94 ? -11.636 -0.617 8.879 1.00 92.12 94 TYR A N 1
ATOM 725 C CA . TYR A 1 94 ? -11.539 -1.521 7.735 1.00 92.12 94 TYR A CA 1
ATOM 726 C C . TYR A 1 94 ? -10.101 -1.756 7.262 1.00 92.12 94 TYR A C 1
ATOM 728 O O . TYR A 1 94 ? -9.857 -2.750 6.585 1.00 92.12 94 TYR A O 1
ATOM 736 N N . ALA A 1 95 ? -9.130 -0.911 7.627 1.00 92.38 95 ALA A N 1
ATOM 737 C CA . ALA A 1 95 ? -7.715 -1.199 7.381 1.00 92.38 95 ALA A CA 1
ATOM 738 C C . ALA A 1 95 ? -6.782 -0.457 8.348 1.00 92.38 95 ALA A C 1
ATOM 740 O O . ALA A 1 95 ? -6.031 0.418 7.942 1.00 92.38 95 ALA A O 1
ATOM 741 N N . ARG A 1 96 ? -6.733 -0.859 9.624 1.00 93.31 96 ARG A N 1
ATOM 742 C CA . ARG A 1 96 ? -5.778 -0.275 10.594 1.00 93.31 96 ARG A CA 1
ATOM 743 C C . ARG A 1 96 ? -4.306 -0.611 10.317 1.00 93.31 96 ARG A C 1
ATOM 745 O O . ARG A 1 96 ? -3.419 0.056 10.842 1.00 93.31 96 ARG A O 1
ATOM 752 N N . LEU A 1 97 ? -4.029 -1.625 9.494 1.00 94.50 97 LEU A N 1
ATOM 753 C CA . LEU A 1 97 ? -2.677 -2.036 9.115 1.00 94.50 97 LEU A CA 1
ATOM 754 C C . LEU A 1 97 ? -2.605 -2.383 7.625 1.00 94.50 97 LEU A C 1
ATOM 756 O O . LEU A 1 97 ? -3.310 -3.277 7.159 1.00 94.50 97 LEU A O 1
ATOM 760 N N . VAL A 1 98 ? -1.692 -1.735 6.899 1.00 95.69 98 VAL A N 1
ATOM 761 C CA . VAL A 1 98 ? -1.313 -2.104 5.526 1.00 95.69 98 VAL A CA 1
ATOM 762 C C . VAL A 1 98 ? 0.130 -2.580 5.518 1.00 95.69 98 VAL A C 1
ATOM 764 O O . VAL A 1 98 ? 1.032 -1.868 5.953 1.00 95.69 98 VAL A O 1
ATOM 767 N N . ILE A 1 99 ? 0.357 -3.779 4.984 1.00 96.81 99 ILE A N 1
ATOM 768 C CA . ILE A 1 99 ? 1.694 -4.351 4.812 1.00 96.81 99 ILE A CA 1
ATOM 769 C C . ILE A 1 99 ? 1.982 -4.454 3.318 1.00 96.81 99 ILE A C 1
ATOM 771 O O . ILE A 1 99 ? 1.344 -5.230 2.607 1.00 96.81 99 ILE A O 1
ATOM 775 N N . ALA A 1 100 ? 2.961 -3.693 2.839 1.00 97.06 100 ALA A N 1
ATOM 776 C CA . ALA A 1 100 ? 3.489 -3.845 1.494 1.00 97.06 100 ALA A CA 1
ATOM 777 C C . ALA A 1 100 ? 4.710 -4.763 1.523 1.00 97.06 100 ALA A C 1
ATOM 779 O O . ALA A 1 100 ? 5.724 -4.445 2.142 1.00 97.06 100 ALA A O 1
ATOM 780 N N . ILE A 1 101 ? 4.608 -5.901 0.840 1.00 96.75 101 ILE A N 1
ATOM 781 C CA . ILE A 1 101 ? 5.697 -6.868 0.714 1.00 96.75 101 ILE A CA 1
ATOM 782 C C . ILE A 1 101 ? 6.401 -6.615 -0.615 1.00 96.75 101 ILE A C 1
ATOM 784 O O . ILE A 1 101 ? 5.853 -6.882 -1.687 1.00 96.75 101 ILE A O 1
ATOM 788 N N . GLY A 1 102 ? 7.623 -6.101 -0.537 1.00 96.56 102 GLY A N 1
ATOM 789 C CA . GLY A 1 102 ? 8.414 -5.756 -1.707 1.00 96.56 102 GLY A CA 1
ATOM 790 C C . GLY A 1 102 ? 7.945 -4.510 -2.468 1.00 96.56 102 GLY A C 1
ATOM 791 O O . GLY A 1 102 ? 7.030 -3.788 -2.075 1.00 96.56 102 GLY A O 1
ATOM 792 N N . ILE A 1 103 ? 8.603 -4.264 -3.604 1.00 97.00 103 ILE A N 1
ATOM 793 C CA . ILE A 1 103 ? 8.291 -3.165 -4.527 1.00 97.00 103 ILE A CA 1
ATOM 794 C C . ILE A 1 103 ? 7.691 -3.763 -5.811 1.00 97.00 103 ILE A C 1
ATOM 796 O O . ILE A 1 103 ? 8.362 -4.584 -6.447 1.00 97.00 103 ILE A O 1
ATOM 800 N N . PRO A 1 104 ? 6.473 -3.359 -6.228 1.00 96.81 104 PRO A N 1
ATOM 801 C CA . PRO A 1 104 ? 5.719 -3.994 -7.310 1.00 96.81 104 PRO A CA 1
ATOM 802 C C . PRO A 1 104 ? 6.203 -3.539 -8.694 1.00 96.81 104 PRO A C 1
ATOM 804 O O . PRO A 1 104 ? 5.510 -2.845 -9.447 1.00 96.81 104 PRO A O 1
ATOM 807 N N . TYR A 1 105 ? 7.433 -3.914 -9.034 1.00 97.06 105 TYR A N 1
ATOM 808 C CA . TYR A 1 105 ? 8.009 -3.646 -10.343 1.00 97.06 105 TYR A CA 1
ATOM 809 C C . TYR A 1 105 ? 7.234 -4.380 -11.454 1.00 97.06 105 TYR A C 1
ATOM 811 O O . TYR A 1 105 ? 6.913 -5.560 -11.301 1.00 97.06 105 TYR A O 1
ATOM 819 N N . PRO A 1 106 ? 6.939 -3.720 -12.596 1.00 95.88 106 PRO A N 1
ATOM 820 C CA . PRO A 1 106 ? 6.474 -4.435 -13.781 1.00 95.88 106 PRO A CA 1
ATOM 821 C C . PRO A 1 106 ? 7.478 -5.521 -14.184 1.00 95.88 106 PRO A C 1
ATOM 823 O O . PRO A 1 106 ? 8.678 -5.331 -14.026 1.00 95.88 106 PRO A O 1
ATOM 826 N N . ALA A 1 107 ? 7.019 -6.620 -14.784 1.00 96.31 107 ALA A N 1
ATOM 827 C CA . ALA A 1 107 ? 7.935 -7.627 -15.312 1.00 96.31 107 ALA A CA 1
ATOM 828 C C . ALA A 1 107 ? 8.889 -7.005 -16.349 1.00 96.31 107 ALA A C 1
ATOM 830 O O . ALA A 1 107 ? 8.454 -6.493 -17.381 1.00 96.31 107 ALA A O 1
ATOM 831 N N . PHE A 1 108 ? 10.195 -7.071 -16.084 1.00 93.56 108 PHE A N 1
ATOM 832 C CA . PHE A 1 108 ? 11.228 -6.504 -16.958 1.00 93.56 108 PHE A CA 1
ATOM 833 C C . PHE A 1 108 ? 11.277 -7.184 -18.336 1.00 93.56 108 PHE A C 1
ATOM 835 O O . PHE A 1 108 ? 11.696 -6.580 -19.320 1.00 93.56 108 PHE A O 1
ATOM 842 N N . THR A 1 109 ? 10.839 -8.442 -18.409 1.00 95.75 109 THR A N 1
ATOM 843 C CA . THR A 1 109 ? 10.753 -9.249 -19.634 1.00 95.75 109 THR A CA 1
ATOM 844 C C . THR A 1 109 ? 9.511 -8.955 -20.474 1.00 95.75 109 THR A C 1
ATOM 846 O O . THR A 1 109 ? 9.397 -9.472 -21.580 1.00 95.75 109 THR A O 1
ATOM 849 N N . ASN A 1 110 ? 8.570 -8.139 -19.985 1.00 97.31 110 ASN A N 1
ATOM 850 C CA . ASN A 1 110 ? 7.387 -7.779 -20.758 1.00 97.31 110 ASN A CA 1
ATOM 851 C C . ASN A 1 110 ? 7.797 -6.894 -21.959 1.00 97.31 110 ASN A C 1
ATOM 853 O O . ASN A 1 110 ? 8.367 -5.820 -21.735 1.00 97.31 110 ASN A O 1
ATOM 857 N N . PRO A 1 111 ? 7.469 -7.277 -23.211 1.00 97.88 111 PRO A N 1
ATOM 858 C CA . PRO A 1 111 ? 7.866 -6.521 -24.400 1.00 97.88 111 PRO A CA 1
ATOM 859 C C . PRO A 1 111 ? 7.414 -5.057 -24.386 1.00 97.88 111 PRO A C 1
ATOM 861 O O . PRO A 1 111 ? 8.173 -4.178 -24.778 1.00 97.88 111 PRO A O 1
ATOM 864 N N . GLN A 1 112 ? 6.217 -4.761 -23.868 1.00 97.31 112 GLN A N 1
ATOM 865 C CA . GLN A 1 112 ? 5.715 -3.385 -23.774 1.00 97.31 112 GLN A CA 1
ATOM 866 C C . GLN A 1 112 ? 6.540 -2.548 -22.791 1.00 97.31 112 GLN A C 1
ATOM 868 O O . GLN A 1 112 ? 6.789 -1.366 -23.028 1.00 97.31 112 GLN A O 1
ATOM 873 N N . VAL A 1 113 ? 6.987 -3.156 -21.687 1.00 97.38 113 VAL A N 1
ATOM 874 C CA . VAL A 1 113 ? 7.847 -2.493 -20.697 1.00 97.38 113 VAL A CA 1
ATOM 875 C C . VAL A 1 113 ? 9.219 -2.212 -21.303 1.00 97.38 113 VAL A C 1
ATOM 877 O O . VAL A 1 113 ? 9.725 -1.103 -21.145 1.00 97.38 113 VAL A O 1
ATOM 880 N N . GLN A 1 114 ? 9.804 -3.173 -22.022 1.00 97.88 114 GLN A N 1
ATOM 881 C CA . GLN A 1 114 ? 11.093 -3.000 -22.702 1.00 97.88 114 GLN A CA 1
ATOM 882 C C . GLN A 1 114 ? 11.025 -1.892 -23.754 1.00 97.88 114 GLN A C 1
ATOM 884 O O . GLN A 1 114 ? 11.745 -0.900 -23.641 1.00 97.88 114 GLN A O 1
ATOM 889 N N . GLN A 1 115 ? 10.071 -1.993 -24.682 1.00 98.00 115 GLN A N 1
ATOM 890 C CA . GLN A 1 115 ? 9.864 -1.007 -25.744 1.00 98.00 115 GLN A CA 1
ATOM 891 C C . GLN A 1 115 ? 9.627 0.393 -25.178 1.00 98.00 115 GLN A C 1
ATOM 893 O O . GLN A 1 115 ? 10.196 1.371 -25.661 1.00 98.00 115 GLN A O 1
ATOM 898 N N . LYS A 1 116 ? 8.815 0.516 -24.119 1.00 97.00 116 LYS A N 1
ATOM 899 C CA . LYS A 1 116 ? 8.543 1.821 -23.511 1.00 97.00 116 LYS A CA 1
ATOM 900 C C . LYS A 1 116 ? 9.788 2.430 -22.867 1.00 97.00 116 LYS A C 1
ATOM 902 O O . LYS A 1 116 ? 9.981 3.645 -22.955 1.00 97.00 116 LYS A O 1
ATOM 907 N N . ARG A 1 117 ? 10.628 1.613 -22.230 1.00 96.88 117 ARG A N 1
ATOM 908 C CA . ARG A 1 117 ? 11.887 2.069 -21.625 1.00 96.88 117 ARG A CA 1
ATOM 909 C C . ARG A 1 117 ? 12.875 2.531 -22.688 1.00 96.88 117 ARG A C 1
ATOM 911 O O . ARG A 1 117 ? 13.362 3.651 -22.587 1.00 96.88 117 ARG A O 1
ATOM 918 N N . GLU A 1 118 ? 13.080 1.729 -23.728 1.00 96.44 118 GLU A N 1
ATOM 919 C CA . GLU A 1 118 ? 13.952 2.063 -24.861 1.00 96.44 118 GLU A CA 1
ATOM 920 C C . GLU A 1 118 ? 13.497 3.341 -25.572 1.00 96.44 118 GLU A C 1
ATOM 922 O O . GLU A 1 118 ? 14.303 4.233 -25.844 1.00 96.44 118 GLU A O 1
ATOM 927 N N . PHE A 1 119 ? 12.188 3.474 -25.801 1.00 95.75 119 PHE A N 1
ATOM 928 C CA . PHE A 1 119 ? 11.594 4.679 -26.371 1.00 95.75 119 PHE A CA 1
ATOM 929 C C . PHE A 1 119 ? 11.870 5.917 -25.507 1.00 95.75 119 PHE A C 1
ATOM 931 O O . PHE A 1 119 ? 12.309 6.952 -26.011 1.00 95.75 119 PHE A O 1
ATOM 938 N N . ASN A 1 120 ? 11.646 5.818 -24.195 1.00 95.06 120 ASN A N 1
ATOM 939 C CA . ASN A 1 120 ? 11.914 6.912 -23.266 1.00 95.06 120 ASN A CA 1
ATOM 940 C C . ASN A 1 120 ? 13.410 7.268 -23.215 1.00 95.06 120 ASN A C 1
ATOM 942 O O . ASN A 1 120 ? 13.745 8.450 -23.208 1.00 95.06 120 ASN A O 1
ATOM 946 N N . ASP A 1 121 ? 14.310 6.282 -23.246 1.00 94.56 121 ASP A N 1
ATOM 947 C CA . ASP A 1 121 ? 15.760 6.508 -23.282 1.00 94.56 121 ASP A CA 1
ATOM 948 C C . ASP A 1 121 ? 16.204 7.223 -24.566 1.00 94.56 121 ASP A C 1
ATOM 950 O O . ASP A 1 121 ? 17.052 8.122 -24.520 1.00 94.56 121 ASP A O 1
ATOM 954 N N . ALA A 1 122 ? 15.614 6.873 -25.713 1.00 93.12 122 ALA A N 1
ATOM 955 C CA . ALA 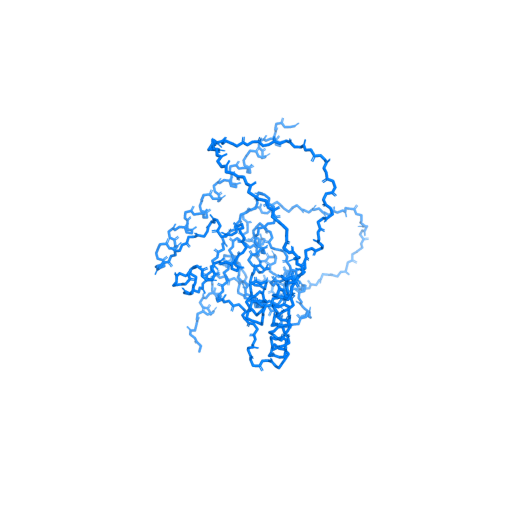A 1 122 ? 15.871 7.554 -26.979 1.00 93.12 122 ALA A CA 1
ATOM 956 C C . ALA A 1 122 ? 15.424 9.027 -26.930 1.00 93.12 122 ALA A C 1
ATOM 958 O O . ALA A 1 122 ? 16.191 9.920 -27.307 1.00 93.12 122 ALA A O 1
ATOM 959 N N . LEU A 1 123 ? 14.226 9.291 -26.396 1.00 90.56 123 LEU A N 1
ATOM 960 C CA . LEU A 1 123 ? 13.712 10.652 -26.211 1.00 90.56 123 LEU A CA 1
ATOM 961 C C . LEU A 1 123 ? 14.511 11.460 -25.183 1.00 90.56 123 LEU A C 1
ATOM 963 O O . LEU A 1 123 ? 14.710 12.665 -25.351 1.00 90.56 123 LEU A O 1
ATOM 967 N N . TYR A 1 124 ? 14.986 10.819 -24.117 1.00 88.88 124 TYR A N 1
ATOM 968 C CA . TYR A 1 124 ? 15.803 11.470 -23.098 1.00 88.88 124 TYR A CA 1
ATOM 969 C C . TYR A 1 124 ? 17.119 11.982 -23.702 1.00 88.88 124 TYR A C 1
ATOM 971 O O . TYR A 1 124 ? 17.512 13.131 -23.485 1.00 88.88 124 TYR A O 1
ATOM 979 N N . LYS A 1 125 ? 17.768 11.156 -24.535 1.00 86.00 125 LYS A N 1
ATOM 980 C CA . LYS A 1 125 ? 19.007 11.508 -25.247 1.00 86.00 125 LYS A CA 1
ATOM 981 C C . LYS A 1 125 ? 18.799 12.630 -26.267 1.00 86.00 125 LYS A C 1
ATOM 983 O O . LYS A 1 125 ? 19.649 13.517 -26.361 1.00 86.00 125 LYS A O 1
ATOM 988 N N . SER A 1 126 ? 17.698 12.615 -27.022 1.00 82.25 126 SER A N 1
ATOM 989 C CA . SER A 1 126 ? 17.404 13.678 -27.996 1.00 82.25 126 SER A CA 1
ATOM 990 C C . SER A 1 126 ? 17.107 15.013 -27.306 1.00 82.25 126 SER A C 1
ATOM 992 O O . SER A 1 126 ? 17.635 16.051 -27.711 1.00 82.25 126 SER A O 1
ATOM 994 N N . SER A 1 127 ? 16.368 14.971 -26.195 1.00 76.12 127 SER A N 1
ATOM 995 C CA . SER A 1 127 ? 16.058 16.141 -25.366 1.00 76.12 127 SER A CA 1
ATOM 996 C C . SER A 1 127 ? 17.311 16.759 -24.734 1.00 76.12 127 SER A C 1
ATOM 998 O O . SER A 1 127 ? 17.403 17.981 -24.622 1.00 76.12 127 SER A O 1
ATOM 1000 N N . ALA A 1 128 ? 18.295 15.935 -24.354 1.00 70.25 128 ALA A N 1
ATOM 1001 C CA . ALA A 1 128 ? 19.566 16.395 -23.792 1.00 70.25 128 ALA A CA 1
ATOM 1002 C C . ALA A 1 128 ? 20.488 17.049 -24.840 1.00 70.25 128 ALA A C 1
ATOM 1004 O O . ALA A 1 128 ? 21.138 18.050 -24.540 1.00 70.25 128 ALA A O 1
ATOM 1005 N N . LYS A 1 129 ? 20.519 16.535 -26.080 1.00 63.31 129 LYS A N 1
ATOM 1006 C CA . LYS A 1 129 ? 21.343 17.095 -27.169 1.00 63.31 129 LYS A CA 1
ATOM 1007 C C . LYS A 1 129 ? 20.860 18.472 -27.639 1.00 63.31 129 LYS A C 1
ATOM 1009 O O . LYS A 1 129 ? 21.685 19.342 -27.886 1.00 63.31 129 LYS A O 1
ATOM 1014 N N . MET A 1 130 ? 19.547 18.710 -27.689 1.00 57.31 130 MET A N 1
ATOM 1015 C CA . MET A 1 130 ? 18.994 20.031 -28.037 1.00 57.31 130 MET A CA 1
ATOM 1016 C C . MET A 1 130 ? 19.275 21.122 -26.990 1.00 57.31 130 MET A C 1
ATOM 1018 O O . MET A 1 130 ? 19.198 22.302 -27.312 1.00 57.31 130 MET A O 1
ATOM 1022 N N . ALA A 1 131 ? 19.576 20.763 -25.738 1.00 59.94 131 ALA A N 1
ATOM 1023 C CA . ALA A 1 131 ? 19.858 21.739 -24.683 1.00 59.94 131 ALA A CA 1
ATOM 1024 C C . ALA A 1 131 ? 21.296 22.294 -24.733 1.00 59.94 131 ALA A C 1
ATOM 1026 O O . ALA A 1 131 ? 21.562 23.337 -24.137 1.00 59.94 131 ALA A O 1
ATOM 1027 N N . CYS A 1 132 ? 22.230 21.630 -25.431 1.00 48.62 132 CYS A N 1
ATOM 1028 C CA . CYS A 1 132 ? 23.622 22.088 -25.526 1.00 48.62 132 CYS A CA 1
ATOM 1029 C C . CYS A 1 132 ? 23.914 22.962 -26.759 1.00 48.62 132 CYS A C 1
ATOM 1031 O O . CYS A 1 132 ? 24.980 23.568 -26.820 1.00 48.62 132 CYS A O 1
ATOM 1033 N N . THR A 1 133 ? 22.989 23.060 -27.720 1.00 52.97 133 THR A N 1
ATOM 1034 C CA . THR A 1 133 ? 23.184 23.798 -28.983 1.00 52.97 133 THR A CA 1
ATOM 1035 C C . THR A 1 133 ? 22.748 25.268 -28.936 1.00 52.97 133 THR A C 1
ATOM 1037 O O . THR A 1 133 ? 23.076 26.016 -29.846 1.00 52.97 133 THR A O 1
ATOM 1040 N N . ASP A 1 134 ? 22.085 25.717 -27.864 1.00 46.28 134 ASP A N 1
ATOM 1041 C CA . ASP A 1 134 ? 21.565 27.095 -27.718 1.00 46.28 134 ASP A CA 1
ATOM 1042 C C . ASP A 1 134 ? 22.574 28.099 -27.106 1.00 46.28 134 ASP A C 1
ATOM 1044 O O . ASP A 1 134 ? 22.222 29.221 -26.749 1.00 46.28 134 ASP A O 1
ATOM 1048 N N . LYS A 1 135 ? 23.854 27.723 -26.956 1.00 47.91 135 LYS A N 1
ATOM 1049 C CA . LYS A 1 135 ? 24.891 28.573 -26.326 1.00 47.91 135 LYS A CA 1
ATOM 1050 C C . LYS A 1 135 ? 25.798 29.329 -27.307 1.00 47.91 135 LYS A C 1
ATOM 1052 O O . LYS A 1 135 ? 26.819 29.868 -26.883 1.00 47.91 135 LYS A O 1
ATOM 1057 N N . HIS A 1 136 ? 25.471 29.383 -28.599 1.00 43.94 136 HIS A N 1
ATOM 1058 C CA . HIS A 1 136 ? 26.393 29.936 -29.600 1.00 43.94 136 HIS A CA 1
ATOM 1059 C C . HIS A 1 136 ? 25.769 30.915 -30.600 1.00 43.94 136 HIS A C 1
ATOM 1061 O O . HIS A 1 136 ? 25.999 30.799 -31.793 1.00 43.94 136 HIS A O 1
ATOM 1067 N N . ILE A 1 137 ? 25.031 31.922 -30.113 1.00 45.84 137 ILE A N 1
ATOM 1068 C CA . ILE A 1 137 ? 24.895 33.216 -30.809 1.00 45.84 137 ILE A CA 1
ATOM 1069 C C . ILE A 1 137 ? 24.866 34.346 -29.762 1.00 45.84 137 ILE A C 1
ATOM 1071 O O . ILE A 1 137 ? 23.808 34.816 -29.353 1.00 45.84 137 ILE A O 1
ATOM 1075 N N . ARG A 1 138 ? 26.037 34.797 -29.301 1.00 39.59 138 ARG A N 1
ATOM 1076 C CA . ARG A 1 138 ? 26.231 36.180 -28.828 1.00 39.59 138 ARG A CA 1
ATOM 1077 C C . ARG A 1 138 ? 27.590 36.665 -29.316 1.00 39.59 138 ARG A C 1
ATOM 1079 O O . ARG A 1 138 ? 28.618 36.085 -28.986 1.00 39.59 138 ARG A O 1
ATOM 1086 N N . SER A 1 139 ? 27.550 37.703 -30.142 1.00 37.78 139 SER A N 1
ATOM 1087 C CA . SER A 1 139 ? 28.695 38.470 -30.627 1.00 37.78 139 SER A CA 1
ATOM 1088 C C . SER A 1 139 ? 29.439 39.170 -29.478 1.00 37.78 139 SER A C 1
ATOM 1090 O O . SER A 1 139 ? 28.818 39.482 -28.457 1.00 37.78 139 SER A O 1
ATOM 1092 N N . PRO A 1 140 ? 30.743 39.462 -29.634 1.00 44.12 140 PRO A N 1
ATOM 1093 C CA . PRO A 1 140 ? 31.558 40.053 -28.583 1.00 44.12 140 PRO A CA 1
ATOM 1094 C C . PRO A 1 140 ? 31.429 41.580 -28.588 1.00 44.12 140 PRO A C 1
ATOM 1096 O O . PRO A 1 140 ? 31.890 42.235 -29.518 1.00 44.12 140 PRO A O 1
ATOM 1099 N N . LEU A 1 141 ? 30.847 42.159 -27.536 1.00 34.22 141 LEU A N 1
ATOM 1100 C CA . LEU A 1 141 ? 31.056 43.566 -27.192 1.00 34.22 141 LEU A CA 1
ATOM 1101 C C . LEU A 1 141 ? 31.299 43.711 -25.687 1.00 34.22 141 LEU A C 1
ATOM 1103 O O . LEU A 1 141 ? 30.642 43.086 -24.857 1.00 34.22 141 LEU A O 1
ATOM 1107 N N . GLN A 1 142 ? 32.324 44.506 -25.404 1.00 39.97 142 GLN A N 1
ATOM 1108 C CA . GLN A 1 142 ? 32.955 44.809 -24.127 1.00 39.97 142 GLN A CA 1
ATOM 1109 C C . GLN A 1 142 ? 31.968 45.383 -23.099 1.00 39.97 142 GLN A C 1
ATOM 1111 O O . GLN A 1 142 ? 31.140 46.215 -23.457 1.00 39.97 142 GLN A O 1
ATOM 1116 N N . ASN A 1 143 ? 32.154 45.069 -21.810 1.00 29.98 143 ASN A N 1
ATOM 1117 C CA . ASN A 1 143 ? 32.476 46.140 -20.864 1.00 29.98 143 ASN A CA 1
ATOM 1118 C C . ASN A 1 143 ? 33.074 45.642 -19.542 1.00 29.98 143 ASN A C 1
ATOM 1120 O O . ASN A 1 143 ? 32.579 44.712 -18.909 1.00 29.98 143 ASN A O 1
ATOM 1124 N N . LEU A 1 144 ? 34.144 46.334 -19.158 1.00 32.31 144 LEU A N 1
ATOM 1125 C CA . LEU A 1 144 ? 34.696 46.434 -17.816 1.00 32.31 144 LEU A CA 1
ATOM 1126 C C . LEU A 1 144 ? 33.640 47.071 -16.898 1.00 32.31 144 LEU A C 1
ATOM 1128 O O . LEU A 1 144 ? 33.032 48.065 -17.281 1.00 32.31 144 LEU A O 1
ATOM 1132 N N . ASN A 1 145 ? 33.473 46.547 -15.684 1.00 31.56 145 ASN A N 1
ATOM 1133 C CA . ASN A 1 145 ? 33.554 47.365 -14.476 1.00 31.56 145 ASN A CA 1
ATOM 1134 C C . ASN A 1 145 ? 33.707 46.496 -13.228 1.00 31.56 145 ASN A C 1
ATOM 1136 O O . ASN A 1 145 ? 33.072 45.461 -13.041 1.00 31.56 145 ASN A O 1
ATOM 1140 N N . SER A 1 146 ? 34.643 46.965 -12.424 1.00 31.00 146 SER A N 1
ATOM 1141 C CA . SER A 1 146 ? 35.188 46.445 -11.190 1.00 31.00 146 SER A CA 1
ATOM 1142 C C . SER A 1 146 ? 34.346 46.813 -9.967 1.00 31.00 146 SER A C 1
ATOM 1144 O O . SER A 1 146 ? 33.871 47.939 -9.873 1.00 31.00 146 SER A O 1
ATOM 1146 N N . SER A 1 147 ? 34.377 45.903 -8.990 1.00 30.12 147 SER A N 1
ATOM 1147 C CA . SER A 1 147 ? 34.331 46.148 -7.542 1.00 30.12 147 SER A CA 1
ATOM 1148 C C . SER A 1 147 ? 32.997 46.505 -6.869 1.00 30.12 147 SER A C 1
ATOM 1150 O O . SER A 1 147 ? 32.239 47.346 -7.328 1.00 30.12 147 SER A O 1
ATOM 1152 N N . VAL A 1 148 ? 32.885 45.945 -5.655 1.00 28.97 148 VAL A N 1
ATOM 1153 C CA . VAL A 1 148 ? 32.188 46.437 -4.449 1.00 28.97 148 VAL A CA 1
ATOM 1154 C C . VAL A 1 148 ? 30.936 45.647 -3.999 1.00 28.97 148 VAL A C 1
ATOM 1156 O O . VAL A 1 148 ? 29.890 45.649 -4.630 1.00 28.97 148 VAL A O 1
ATOM 1159 N N . GLU A 1 149 ? 31.144 45.021 -2.830 1.00 25.78 149 GLU A N 1
ATOM 1160 C CA . GLU A 1 149 ? 30.259 44.741 -1.683 1.00 25.78 149 GLU A CA 1
ATOM 1161 C C . GLU A 1 149 ? 29.328 43.514 -1.578 1.00 25.78 149 GLU A C 1
ATOM 1163 O O . GLU A 1 149 ? 28.436 43.243 -2.373 1.00 25.78 149 GLU A O 1
ATOM 1168 N N . LYS A 1 150 ? 29.576 42.806 -0.462 1.00 32.25 150 LYS A N 1
ATOM 1169 C CA . LYS A 1 150 ? 28.689 41.925 0.309 1.00 32.25 150 LYS A CA 1
ATOM 1170 C C . LYS A 1 150 ? 27.527 42.741 0.892 1.00 32.25 150 LYS A C 1
ATOM 1172 O O . LYS A 1 150 ? 27.780 43.885 1.219 1.00 32.25 150 LYS A O 1
ATOM 1177 N N . TYR A 1 151 ? 26.363 42.131 1.142 1.00 21.38 151 TYR A N 1
ATOM 1178 C CA . TYR A 1 151 ? 25.627 42.149 2.427 1.00 21.38 151 TYR A CA 1
ATOM 1179 C C . TYR A 1 151 ? 24.385 41.235 2.358 1.00 21.38 151 TYR A C 1
ATOM 1181 O O . TYR A 1 151 ? 23.917 40.875 1.281 1.00 21.38 151 TYR A O 1
ATOM 1189 N N . ASP A 1 152 ? 23.949 40.818 3.546 1.00 27.61 152 ASP A N 1
ATOM 1190 C CA . ASP A 1 152 ? 22.977 39.781 3.901 1.00 27.61 152 ASP A CA 1
ATOM 1191 C C . ASP A 1 152 ? 21.484 40.122 3.671 1.00 27.61 152 ASP A C 1
ATOM 1193 O O . ASP A 1 152 ? 21.116 41.258 3.395 1.00 27.61 152 ASP A O 1
ATOM 1197 N N . THR A 1 153 ? 20.647 39.118 3.980 1.00 27.86 153 THR A N 1
ATOM 1198 C CA . THR A 1 153 ? 19.268 39.134 4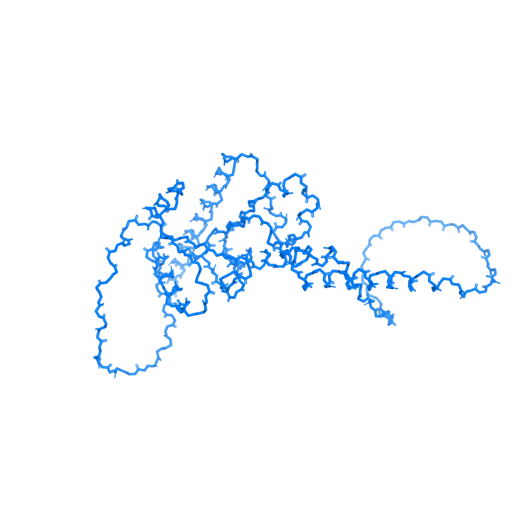.534 1.00 27.86 153 THR A CA 1
ATOM 1199 C C . THR A 1 153 ? 18.058 38.792 3.652 1.00 27.86 153 THR A C 1
ATOM 1201 O O . THR A 1 153 ? 18.005 39.036 2.453 1.00 27.86 153 THR A O 1
ATOM 1204 N N . ASN A 1 154 ? 17.129 38.104 4.330 1.00 33.91 154 ASN A N 1
ATOM 1205 C CA . ASN A 1 154 ? 15.885 37.480 3.886 1.00 33.91 154 ASN A CA 1
ATOM 1206 C C . ASN A 1 154 ? 14.761 38.494 3.582 1.00 33.91 154 ASN A C 1
ATOM 1208 O O . ASN A 1 154 ? 14.878 39.673 3.894 1.00 33.91 154 ASN A O 1
ATOM 1212 N N . ASP A 1 155 ? 13.643 37.933 3.106 1.00 27.97 155 ASP A N 1
ATOM 1213 C CA . ASP A 1 155 ? 12.257 38.423 3.187 1.00 27.97 155 ASP A CA 1
ATOM 1214 C C . ASP A 1 155 ? 11.693 39.271 2.025 1.00 27.97 155 ASP A C 1
ATOM 1216 O O . ASP A 1 155 ? 11.939 40.459 1.873 1.00 27.97 155 ASP A O 1
ATOM 1220 N N . ASP A 1 156 ? 10.892 38.566 1.218 1.00 30.33 156 ASP A N 1
ATOM 1221 C CA . ASP A 1 156 ? 9.461 38.782 0.949 1.00 30.33 156 ASP A CA 1
ATOM 1222 C C . ASP A 1 156 ? 8.917 40.076 0.281 1.00 30.33 156 ASP A C 1
ATOM 1224 O O . ASP A 1 156 ? 9.308 41.203 0.555 1.00 30.33 156 ASP A O 1
ATOM 1228 N N . ILE A 1 157 ? 7.863 39.854 -0.525 1.00 33.25 157 ILE A N 1
ATOM 1229 C CA . ILE A 1 157 ? 6.856 40.804 -1.060 1.00 33.25 157 ILE A CA 1
ATOM 1230 C C . ILE A 1 157 ? 7.126 41.474 -2.436 1.00 33.25 157 ILE A C 1
ATOM 1232 O O . ILE A 1 157 ? 7.745 42.519 -2.590 1.00 33.25 157 ILE A O 1
ATOM 1236 N N . THR A 1 158 ? 6.473 40.870 -3.439 1.00 36.84 158 THR A N 1
ATOM 1237 C CA . THR A 1 158 ? 5.650 41.460 -4.520 1.00 36.84 158 THR A CA 1
ATOM 1238 C C . THR A 1 158 ? 6.177 42.657 -5.327 1.00 36.84 158 THR A C 1
ATOM 1240 O O . THR A 1 158 ? 5.964 43.814 -4.982 1.00 36.84 158 THR A O 1
ATOM 1243 N N . SER A 1 159 ? 6.644 42.382 -6.550 1.00 32.16 159 SER A N 1
ATOM 1244 C CA . SER A 1 159 ? 6.460 43.299 -7.682 1.00 32.16 159 SER A CA 1
ATOM 1245 C C . SER A 1 159 ? 6.148 42.529 -8.968 1.00 32.16 159 SER A C 1
ATOM 1247 O O . SER A 1 159 ? 6.878 41.653 -9.432 1.00 32.16 159 SER A O 1
ATOM 1249 N N . SER A 1 160 ? 4.987 42.852 -9.523 1.00 38.69 160 SER A N 1
ATOM 1250 C CA . SER A 1 160 ? 4.471 42.411 -10.808 1.00 38.69 160 SER A CA 1
ATOM 1251 C C . SER A 1 160 ? 5.399 42.836 -11.946 1.00 38.69 160 SER A C 1
ATOM 1253 O O . SER A 1 160 ? 5.365 43.977 -12.398 1.00 38.69 160 SER A O 1
ATOM 1255 N N . THR A 1 161 ? 6.188 41.894 -12.451 1.00 31.09 161 THR A N 1
ATOM 1256 C CA . THR A 1 161 ? 6.750 41.947 -13.802 1.00 31.09 161 THR A CA 1
ATOM 1257 C C . THR A 1 161 ? 6.425 40.632 -14.491 1.00 31.09 161 THR A C 1
ATOM 1259 O O . THR A 1 161 ? 6.753 39.546 -14.015 1.00 31.09 161 THR A O 1
ATOM 1262 N N . SER A 1 162 ? 5.702 40.732 -15.602 1.00 34.84 162 SER A N 1
ATOM 1263 C CA . SER A 1 162 ? 5.315 39.635 -16.481 1.00 34.84 162 SER A CA 1
ATOM 1264 C C . SER A 1 162 ? 6.541 39.054 -17.187 1.00 34.84 162 SER A C 1
ATOM 1266 O O . SER A 1 162 ? 6.732 39.200 -18.392 1.00 34.84 162 SER A O 1
ATOM 1268 N N . ASN A 1 163 ? 7.377 38.339 -16.438 1.00 35.94 163 ASN A N 1
ATOM 1269 C CA . ASN A 1 163 ? 8.321 37.407 -17.025 1.00 35.94 163 ASN A CA 1
ATOM 1270 C C . ASN A 1 163 ? 7.507 36.228 -17.547 1.00 35.94 163 ASN A C 1
ATOM 1272 O O . ASN A 1 163 ? 7.102 35.348 -16.788 1.00 35.94 163 ASN A O 1
ATOM 1276 N N . VAL A 1 164 ? 7.239 36.243 -18.854 1.00 41.12 164 VAL A N 1
ATOM 1277 C CA . VAL A 1 164 ? 6.740 35.094 -19.609 1.00 41.12 164 VAL A CA 1
ATOM 1278 C C . VAL A 1 164 ? 7.720 33.952 -19.362 1.00 41.12 164 VAL A C 1
ATOM 1280 O O . VAL A 1 164 ? 8.767 33.841 -20.001 1.00 41.12 164 VAL A O 1
ATOM 1283 N N . SER A 1 165 ? 7.418 33.134 -18.354 1.00 41.53 165 SER A N 1
ATOM 1284 C CA . SER A 1 165 ? 8.203 31.962 -18.021 1.00 41.53 165 SER A CA 1
ATOM 1285 C C . SER A 1 165 ? 8.182 31.076 -19.253 1.00 41.53 165 SER A C 1
ATOM 1287 O O . SER A 1 165 ? 7.116 30.602 -19.655 1.00 41.53 165 SER A O 1
ATOM 1289 N N . SER A 1 166 ? 9.354 30.887 -19.858 1.00 47.16 166 SER A N 1
ATOM 1290 C CA . SER A 1 166 ? 9.559 29.911 -20.926 1.00 47.16 166 SER A CA 1
ATOM 1291 C C . SER A 1 166 ? 8.814 28.625 -20.549 1.00 47.16 166 SER A C 1
ATOM 1293 O O . SER A 1 166 ? 8.941 28.203 -19.392 1.00 47.16 166 SER A O 1
ATOM 1295 N N . PRO A 1 167 ? 8.012 28.014 -21.444 1.00 47.03 167 PRO A N 1
ATOM 1296 C CA . PRO A 1 167 ? 7.236 26.835 -21.085 1.00 47.03 167 PRO A CA 1
ATOM 1297 C C . PRO A 1 167 ? 8.206 25.813 -20.500 1.00 47.03 167 PRO A C 1
ATOM 1299 O O . PRO A 1 167 ? 9.173 25.444 -21.170 1.00 47.03 167 PRO A O 1
ATOM 1302 N N . ARG A 1 168 ? 8.008 25.425 -19.227 1.00 53.75 168 ARG A N 1
ATOM 1303 C CA . ARG A 1 168 ? 8.849 24.426 -18.552 1.00 53.75 168 ARG A CA 1
ATOM 1304 C C . ARG A 1 168 ? 8.882 23.209 -19.467 1.00 53.75 168 ARG A C 1
ATOM 1306 O O . ARG A 1 168 ? 7.887 22.487 -19.546 1.00 53.75 168 ARG A O 1
ATOM 1313 N N . ARG A 1 169 ? 9.979 23.017 -20.213 1.00 59.12 169 ARG A N 1
ATOM 1314 C CA . ARG A 1 169 ? 10.098 21.887 -21.137 1.00 59.12 169 ARG A CA 1
ATOM 1315 C C . ARG A 1 169 ? 9.892 20.643 -20.287 1.00 59.12 169 ARG A C 1
ATOM 1317 O O . ARG A 1 169 ? 10.653 20.412 -19.347 1.00 59.12 169 ARG A O 1
ATOM 1324 N N . ARG A 1 170 ? 8.814 19.900 -20.551 1.00 59.84 170 ARG A N 1
ATOM 1325 C CA . ARG A 1 170 ? 8.506 18.669 -19.823 1.00 59.84 170 ARG A CA 1
ATOM 1326 C C . ARG A 1 170 ? 9.656 17.706 -20.084 1.00 59.84 170 ARG A C 1
ATOM 1328 O O . ARG A 1 170 ? 9.736 17.113 -21.154 1.00 59.84 170 ARG A O 1
ATOM 1335 N N . LYS A 1 171 ? 10.574 17.612 -19.124 1.00 78.50 171 LYS A N 1
ATOM 1336 C CA . LYS A 1 171 ? 11.667 16.648 -19.138 1.00 78.50 171 LYS A CA 1
ATOM 1337 C C . LYS A 1 171 ? 11.028 15.261 -19.180 1.00 78.50 171 LYS A C 1
ATOM 1339 O O . LYS A 1 171 ? 10.361 14.861 -18.229 1.00 78.50 171 LYS A O 1
ATOM 1344 N N . VAL A 1 172 ? 11.157 14.575 -20.313 1.00 87.25 172 VAL A N 1
ATOM 1345 C CA . VAL A 1 172 ? 10.754 13.171 -20.442 1.00 87.25 172 VAL A CA 1
ATOM 1346 C C . VAL A 1 172 ? 11.605 12.371 -19.456 1.00 87.25 172 VAL A C 1
ATOM 1348 O O . VAL A 1 172 ? 12.787 12.667 -19.306 1.00 87.25 172 VAL A O 1
ATOM 1351 N N . LEU A 1 173 ? 11.010 11.419 -18.737 1.00 92.44 173 LEU A N 1
ATOM 1352 C CA . LEU A 1 173 ? 11.753 10.529 -17.840 1.00 92.44 173 LEU A CA 1
ATOM 1353 C C . LEU A 1 173 ? 12.592 9.554 -18.667 1.00 92.44 173 LEU A C 1
ATOM 1355 O O . LEU A 1 173 ? 12.124 9.086 -19.707 1.00 92.44 173 LEU A O 1
ATOM 1359 N N . SER A 1 174 ? 13.786 9.205 -18.195 1.00 95.25 174 SER A N 1
ATOM 1360 C CA . SER A 1 174 ? 14.531 8.066 -18.742 1.00 95.25 174 SER A CA 1
ATOM 1361 C C . SER A 1 174 ? 13.751 6.759 -18.550 1.00 95.25 174 SER A C 1
ATOM 1363 O O . SER A 1 174 ? 12.784 6.681 -17.782 1.00 95.25 174 SER A O 1
ATOM 1365 N N . GLY A 1 175 ? 14.153 5.704 -19.253 1.00 96.06 175 GLY A N 1
ATOM 1366 C CA . GLY A 1 175 ? 13.550 4.383 -19.133 1.00 96.06 175 GLY A CA 1
ATOM 1367 C C . GLY A 1 175 ? 13.654 3.817 -17.716 1.00 96.06 175 GLY A C 1
ATOM 1368 O O . GLY A 1 175 ? 12.702 3.201 -17.237 1.00 96.06 175 GLY A O 1
ATOM 1369 N N . SER A 1 176 ? 14.767 4.044 -17.010 1.00 94.62 176 SER A N 1
ATOM 1370 C CA . SER A 1 176 ? 14.922 3.641 -15.603 1.00 94.62 176 SER A CA 1
ATOM 1371 C C . SER A 1 176 ? 14.024 4.450 -14.667 1.00 94.62 176 SER A C 1
ATOM 1373 O O . SER A 1 176 ? 13.275 3.852 -13.899 1.00 94.62 176 SER A O 1
ATOM 1375 N N . GLU A 1 177 ? 14.020 5.782 -14.777 1.00 95.06 177 GLU A N 1
ATOM 1376 C CA . GLU A 1 177 ? 13.171 6.654 -13.947 1.00 95.06 177 GLU A CA 1
ATOM 1377 C C . GLU A 1 177 ? 11.682 6.354 -14.152 1.00 95.06 177 GLU A C 1
ATOM 1379 O O . GLU A 1 177 ? 10.914 6.308 -13.193 1.00 95.06 177 GLU A O 1
ATOM 1384 N N . TRP A 1 178 ? 11.259 6.112 -15.397 1.00 96.38 178 TRP A N 1
ATOM 1385 C CA . TRP A 1 178 ? 9.887 5.705 -15.694 1.00 96.38 178 TRP A CA 1
ATOM 1386 C C . TRP A 1 178 ? 9.551 4.339 -15.087 1.00 96.38 178 TRP A C 1
ATOM 1388 O O . TRP A 1 178 ? 8.465 4.164 -14.539 1.00 96.38 178 TRP A O 1
ATOM 1398 N N . TYR A 1 179 ? 10.469 3.374 -15.163 1.00 97.38 179 TYR A N 1
ATOM 1399 C CA . TYR A 1 179 ? 10.263 2.037 -14.608 1.00 97.38 179 TYR A CA 1
ATOM 1400 C C . TYR A 1 179 ? 10.117 2.066 -13.081 1.00 97.38 179 TYR A C 1
ATOM 1402 O O . TYR A 1 179 ? 9.182 1.464 -12.547 1.00 97.38 179 TYR A O 1
ATOM 1410 N N . ASP A 1 180 ? 10.973 2.831 -12.399 1.00 96.25 180 ASP A N 1
ATOM 1411 C CA . ASP A 1 180 ? 10.852 3.090 -10.963 1.00 96.25 180 ASP A CA 1
ATOM 1412 C C . ASP A 1 180 ? 9.525 3.796 -10.650 1.00 96.25 180 ASP A C 1
ATOM 1414 O O . ASP A 1 180 ? 8.769 3.342 -9.788 1.00 96.25 180 ASP A O 1
ATOM 1418 N N . ALA A 1 181 ? 9.170 4.843 -11.402 1.00 95.94 181 ALA A N 1
ATOM 1419 C CA . ALA A 1 181 ? 7.914 5.567 -11.208 1.00 95.94 181 ALA A CA 1
ATOM 1420 C C . ALA A 1 181 ? 6.679 4.657 -11.328 1.00 95.94 181 ALA A C 1
ATOM 1422 O O . ALA A 1 181 ? 5.735 4.799 -10.552 1.00 95.94 181 ALA A O 1
ATOM 1423 N N . GLN A 1 182 ? 6.682 3.687 -12.247 1.00 96.94 182 GLN A N 1
ATOM 1424 C CA . GLN A 1 182 ? 5.585 2.726 -12.393 1.00 96.94 182 GLN A CA 1
ATOM 1425 C C . GLN A 1 182 ? 5.444 1.798 -11.182 1.00 96.94 182 GLN A C 1
ATOM 1427 O O . GLN A 1 182 ? 4.325 1.415 -10.827 1.00 96.94 182 GLN A O 1
ATOM 1432 N N . ALA A 1 183 ? 6.555 1.409 -10.560 1.00 97.38 183 ALA A N 1
ATOM 1433 C CA . ALA A 1 183 ? 6.534 0.572 -9.367 1.00 97.38 183 ALA A CA 1
ATOM 1434 C C . ALA A 1 183 ? 6.048 1.370 -8.148 1.00 97.38 183 ALA A C 1
ATOM 1436 O O . ALA A 1 183 ? 5.105 0.968 -7.466 1.00 97.38 183 ALA A O 1
ATOM 1437 N N . TYR A 1 184 ? 6.616 2.558 -7.934 1.00 97.44 184 TYR A N 1
ATOM 1438 C CA . TYR A 1 184 ? 6.245 3.414 -6.810 1.00 97.44 184 TYR A CA 1
ATOM 1439 C C . TYR A 1 184 ? 4.846 4.003 -6.924 1.00 97.44 184 TYR A C 1
ATOM 1441 O O . TYR A 1 184 ? 4.208 4.228 -5.900 1.00 97.44 184 TYR A O 1
ATOM 1449 N N . ARG A 1 185 ? 4.326 4.231 -8.133 1.00 96.25 185 ARG A N 1
ATOM 1450 C CA . ARG A 1 185 ? 2.929 4.642 -8.310 1.00 96.25 185 ARG A CA 1
ATOM 1451 C C . ARG A 1 185 ? 1.977 3.588 -7.745 1.00 96.25 185 ARG A C 1
ATOM 1453 O O . ARG A 1 185 ? 1.136 3.936 -6.926 1.00 96.25 185 ARG A O 1
ATO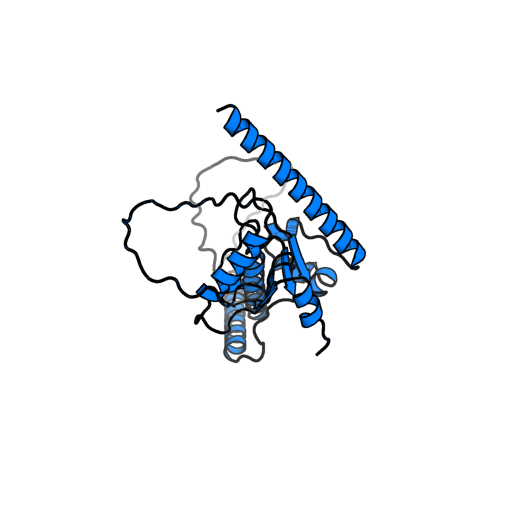M 1460 N N . ALA A 1 186 ? 2.154 2.326 -8.137 1.00 96.75 186 ALA A N 1
ATOM 1461 C CA . ALA A 1 186 ? 1.322 1.225 -7.652 1.00 96.75 186 ALA A CA 1
ATOM 1462 C C . ALA A 1 186 ? 1.488 1.006 -6.141 1.00 96.75 186 ALA A C 1
ATOM 1464 O O . ALA A 1 186 ? 0.502 0.845 -5.428 1.00 96.75 186 ALA A O 1
ATOM 1465 N N . LEU A 1 187 ? 2.727 1.073 -5.640 1.00 97.06 187 LEU A N 1
ATOM 1466 C CA . LEU A 1 187 ? 3.000 0.976 -4.208 1.00 97.06 187 LEU A CA 1
ATOM 1467 C C . LEU A 1 187 ? 2.277 2.086 -3.436 1.00 97.06 187 LEU A C 1
ATOM 1469 O O . LEU A 1 187 ? 1.466 1.798 -2.568 1.00 97.06 187 LEU A O 1
ATOM 1473 N N . ASN A 1 188 ? 2.507 3.354 -3.786 1.00 95.81 188 ASN A N 1
ATOM 1474 C CA . ASN A 1 188 ? 1.910 4.492 -3.084 1.00 95.81 188 ASN A CA 1
ATOM 1475 C C . ASN A 1 188 ? 0.373 4.505 -3.158 1.00 95.81 188 ASN A C 1
ATOM 1477 O O . ASN A 1 188 ? -0.266 4.954 -2.210 1.00 95.81 188 ASN A O 1
ATOM 1481 N N . GLN A 1 189 ? -0.220 4.005 -4.249 1.00 94.12 189 GLN A N 1
ATOM 1482 C CA . GLN A 1 189 ? -1.671 3.820 -4.343 1.00 94.12 189 GLN A CA 1
ATOM 1483 C C . GLN A 1 189 ? -2.177 2.843 -3.275 1.00 94.12 189 GLN A C 1
ATOM 1485 O O . GLN A 1 189 ? -3.116 3.185 -2.553 1.00 94.12 189 GLN A O 1
ATOM 1490 N N . ALA A 1 190 ? -1.503 1.700 -3.116 1.00 94.88 190 ALA A N 1
ATOM 1491 C CA . ALA A 1 190 ? -1.833 0.692 -2.112 1.00 94.88 190 ALA A CA 1
ATOM 1492 C C . ALA A 1 190 ? -1.585 1.176 -0.668 1.00 94.88 190 ALA A C 1
ATOM 1494 O O . ALA A 1 190 ? -2.388 0.907 0.220 1.00 94.88 190 ALA A O 1
ATOM 1495 N N . LEU A 1 191 ? -0.507 1.930 -0.420 1.00 94.19 191 LEU A N 1
ATOM 1496 C CA . LEU A 1 191 ? -0.203 2.462 0.919 1.00 94.19 191 LEU A CA 1
ATOM 1497 C C . LEU A 1 191 ? -1.235 3.493 1.386 1.00 94.19 191 LEU A C 1
ATOM 1499 O O . LEU A 1 191 ? -1.556 3.558 2.565 1.00 94.19 191 LEU A O 1
ATOM 1503 N N . GLY A 1 192 ? -1.780 4.290 0.465 1.00 90.56 192 GLY A N 1
ATOM 1504 C CA . GLY A 1 192 ? -2.794 5.298 0.782 1.00 90.56 192 GLY A CA 1
ATOM 1505 C C . GLY A 1 192 ? -4.183 4.725 1.067 1.00 90.56 192 GLY A C 1
ATOM 1506 O O . GLY A 1 192 ? -5.143 5.491 1.075 1.00 90.56 192 GLY A O 1
ATOM 1507 N N . ARG A 1 193 ? -4.331 3.398 1.218 1.00 89.44 193 ARG A N 1
ATOM 1508 C CA . ARG A 1 193 ? -5.652 2.778 1.336 1.00 89.44 193 ARG A CA 1
ATOM 1509 C C . ARG A 1 193 ? -6.286 2.899 2.724 1.00 89.44 193 ARG A C 1
ATOM 1511 O O . ARG A 1 193 ? -7.516 2.954 2.783 1.00 89.44 193 ARG A O 1
ATOM 1518 N N . CYS A 1 194 ? -5.452 2.988 3.761 1.00 89.44 194 CYS A N 1
ATOM 1519 C CA . CYS A 1 194 ? -5.793 2.895 5.185 1.00 89.44 194 CYS A CA 1
ATOM 1520 C C . CYS A 1 194 ? -5.968 4.221 5.939 1.00 89.44 194 CYS A C 1
ATOM 1522 O O . CYS A 1 194 ? -6.207 4.187 7.136 1.00 89.44 194 CYS A O 1
ATOM 1524 N N . ILE A 1 195 ? -5.762 5.377 5.298 1.00 88.94 195 ILE A N 1
ATOM 1525 C CA . ILE A 1 195 ? -5.907 6.692 5.947 1.00 88.94 195 ILE A CA 1
ATOM 1526 C C . ILE A 1 195 ? -6.698 7.596 5.011 1.00 88.94 195 ILE A C 1
ATOM 1528 O O . ILE A 1 195 ? -6.229 7.889 3.905 1.00 88.94 195 ILE A O 1
ATOM 1532 N N . ARG A 1 196 ? -7.896 8.022 5.429 1.00 87.69 196 ARG A N 1
ATOM 1533 C CA . ARG A 1 196 ? -8.832 8.752 4.548 1.00 87.69 196 ARG A CA 1
ATOM 1534 C C . ARG A 1 196 ? -9.187 10.160 4.973 1.00 87.69 196 ARG A C 1
ATOM 1536 O O . ARG A 1 196 ? -9.468 10.986 4.105 1.00 87.69 196 ARG A O 1
ATOM 1543 N N . HIS A 1 197 ? -9.117 10.462 6.257 1.00 88.88 197 HIS A N 1
ATOM 1544 C CA . HIS A 1 197 ? -9.371 11.801 6.775 1.00 88.88 197 HIS A CA 1
ATOM 1545 C C . HIS A 1 197 ? -8.397 12.157 7.892 1.00 88.88 197 HIS A C 1
ATOM 1547 O O . HIS A 1 197 ? -7.600 11.333 8.326 1.00 88.88 197 HIS A O 1
ATOM 1553 N N . ALA A 1 198 ? -8.452 13.411 8.343 1.00 87.06 198 ALA A N 1
ATOM 1554 C CA . ALA A 1 198 ? -7.548 13.940 9.361 1.00 87.06 198 ALA A CA 1
ATOM 1555 C C . ALA A 1 198 ? -7.625 13.175 10.694 1.00 87.06 198 ALA A C 1
ATOM 1557 O O . ALA A 1 198 ? -6.605 13.030 11.357 1.00 87.06 198 ALA A O 1
ATOM 1558 N N . ASN A 1 199 ? -8.808 12.651 11.029 1.00 86.50 199 ASN A N 1
ATOM 1559 C CA . ASN A 1 199 ? -9.049 11.892 12.261 1.00 86.50 199 ASN A CA 1
ATOM 1560 C C . ASN A 1 199 ? -8.858 10.373 12.078 1.00 86.50 199 ASN A C 1
ATOM 1562 O O . ASN A 1 199 ? -9.240 9.598 12.943 1.00 86.50 199 ASN A O 1
ATOM 1566 N N . ASP A 1 200 ? -8.354 9.931 10.920 1.00 91.19 200 ASP A N 1
ATOM 1567 C CA . ASP A 1 200 ? -8.124 8.511 10.649 1.00 91.19 200 ASP A CA 1
ATOM 1568 C C . ASP A 1 200 ? -6.668 8.157 10.954 1.00 91.19 200 ASP A C 1
ATOM 1570 O O . ASP A 1 200 ? -5.749 8.939 10.682 1.00 91.19 200 ASP A O 1
ATOM 1574 N N . TRP A 1 201 ? -6.442 6.952 11.463 1.00 92.88 201 TRP A N 1
ATOM 1575 C CA . TRP A 1 201 ? -5.108 6.451 11.757 1.00 92.88 201 TRP A CA 1
ATOM 1576 C C . TRP A 1 201 ? -4.927 5.026 11.239 1.00 92.88 201 TRP A C 1
ATOM 1578 O O . TRP A 1 201 ? -5.824 4.185 11.252 1.00 92.88 201 TRP A O 1
ATOM 1588 N N . GLY A 1 202 ? -3.710 4.733 10.803 1.00 94.31 202 GLY A N 1
ATOM 1589 C CA . GLY A 1 202 ? -3.342 3.408 10.339 1.00 94.31 202 GLY A CA 1
ATOM 1590 C C . GLY A 1 202 ? -1.834 3.242 10.342 1.00 94.31 202 GLY A C 1
ATOM 1591 O O . GLY A 1 202 ? -1.081 4.189 10.102 1.00 94.31 202 GLY A O 1
ATOM 1592 N N . SER A 1 203 ? -1.384 2.026 10.625 1.00 94.94 203 SER A N 1
ATOM 1593 C CA . SER A 1 203 ? 0.018 1.645 10.514 1.00 94.94 203 SER A CA 1
ATOM 1594 C C . SER A 1 203 ? 0.322 1.171 9.096 1.00 94.94 203 SER A C 1
ATOM 1596 O O . SER A 1 203 ? -0.431 0.401 8.501 1.00 94.94 203 SER A O 1
ATOM 1598 N N . ILE A 1 204 ? 1.469 1.588 8.566 1.00 96.06 204 ILE A N 1
ATOM 1599 C CA . ILE A 1 204 ? 1.964 1.145 7.263 1.00 96.06 204 ILE A CA 1
ATOM 1600 C C . ILE A 1 204 ? 3.309 0.455 7.467 1.00 96.06 204 ILE A C 1
ATOM 1602 O O . ILE A 1 204 ? 4.245 1.068 7.979 1.00 96.06 204 ILE A O 1
ATOM 1606 N N . LEU A 1 205 ? 3.421 -0.798 7.030 1.00 96.69 205 LEU A N 1
ATOM 1607 C CA . LEU A 1 205 ? 4.659 -1.573 7.069 1.00 96.69 205 LEU A CA 1
ATOM 1608 C C . LEU A 1 205 ? 5.191 -1.807 5.657 1.00 96.69 205 LEU A C 1
ATOM 1610 O O . LEU A 1 205 ? 4.494 -2.336 4.792 1.00 96.69 205 LEU A O 1
ATOM 1614 N N . LEU A 1 206 ? 6.451 -1.434 5.437 1.00 96.62 206 LEU A N 1
ATOM 1615 C CA . LEU A 1 206 ? 7.183 -1.686 4.197 1.00 96.62 206 LEU A CA 1
ATOM 1616 C C . LEU A 1 206 ? 8.163 -2.841 4.426 1.00 96.62 206 LEU A C 1
ATOM 1618 O O . LEU A 1 206 ? 9.251 -2.647 4.965 1.00 96.62 206 LEU A O 1
ATOM 1622 N N . ALA A 1 207 ? 7.773 -4.049 4.033 1.00 95.88 207 ALA A N 1
ATOM 1623 C CA . ALA A 1 207 ? 8.566 -5.260 4.208 1.00 95.88 207 ALA A CA 1
ATOM 1624 C C . ALA A 1 207 ? 9.475 -5.497 2.988 1.00 95.88 207 ALA A C 1
ATOM 1626 O O . ALA A 1 207 ? 9.136 -6.254 2.076 1.00 95.88 207 ALA A O 1
ATOM 1627 N N . ASP A 1 208 ? 10.626 -4.818 2.963 1.00 94.62 208 ASP A N 1
ATOM 1628 C CA . ASP A 1 208 ? 11.703 -5.033 1.987 1.00 94.62 208 ASP A CA 1
ATOM 1629 C C . ASP A 1 208 ? 13.043 -4.503 2.530 1.00 94.62 208 ASP A C 1
ATOM 1631 O O . ASP A 1 208 ? 13.133 -3.348 2.953 1.00 94.62 208 ASP A O 1
ATOM 1635 N N . ALA A 1 209 ? 14.099 -5.322 2.483 1.00 93.62 209 ALA A N 1
ATOM 1636 C CA . ALA A 1 209 ? 15.426 -4.955 2.987 1.00 93.62 209 ALA A CA 1
ATOM 1637 C C . ALA A 1 209 ? 16.022 -3.728 2.272 1.00 93.62 209 ALA A C 1
ATOM 1639 O O . ALA A 1 209 ? 16.751 -2.942 2.882 1.00 93.62 209 ALA A O 1
ATOM 1640 N N . ARG A 1 210 ? 15.647 -3.490 1.007 1.00 94.50 210 ARG A N 1
ATOM 1641 C CA . ARG A 1 210 ? 16.149 -2.370 0.194 1.00 94.50 210 ARG A CA 1
ATOM 1642 C C . ARG A 1 210 ? 15.850 -1.001 0.801 1.00 94.50 210 ARG A C 1
ATOM 1644 O O . ARG A 1 210 ? 16.625 -0.070 0.586 1.00 94.50 210 ARG A O 1
ATOM 1651 N N . PHE A 1 211 ? 14.762 -0.868 1.564 1.00 94.00 211 PHE A N 1
ATOM 1652 C CA . PHE A 1 211 ? 14.431 0.388 2.243 1.00 94.00 211 PHE A CA 1
ATOM 1653 C C . PHE A 1 211 ? 15.415 0.732 3.365 1.00 94.00 211 PHE A C 1
ATOM 1655 O O . PHE A 1 211 ? 15.601 1.911 3.652 1.00 94.00 211 PHE A O 1
ATOM 1662 N N . VAL A 1 212 ? 16.056 -0.273 3.967 1.00 92.44 212 VAL A N 1
ATOM 1663 C CA . VAL A 1 212 ? 17.066 -0.094 5.017 1.00 92.44 212 VAL A CA 1
ATOM 1664 C C . VAL A 1 212 ? 18.463 -0.039 4.399 1.00 92.44 212 VAL A C 1
ATOM 1666 O O . VAL A 1 212 ? 19.200 0.917 4.623 1.00 92.44 212 VAL A O 1
ATOM 1669 N N . GLU A 1 213 ? 18.806 -1.013 3.554 1.00 93.19 213 GLU A N 1
ATOM 1670 C CA . GLU A 1 213 ? 20.143 -1.153 2.958 1.00 93.19 213 GLU A CA 1
ATOM 1671 C C . GLU A 1 213 ? 20.496 -0.018 1.985 1.00 93.19 213 GLU A C 1
ATOM 1673 O O . GLU A 1 213 ? 21.657 0.366 1.856 1.00 93.19 213 GLU A O 1
ATOM 1678 N N . GLN A 1 214 ? 19.504 0.520 1.268 1.00 93.19 214 GLN A N 1
ATOM 1679 C CA . GLN A 1 214 ? 19.685 1.529 0.219 1.00 93.19 214 GLN A CA 1
ATOM 1680 C C . GLN A 1 214 ? 18.654 2.662 0.362 1.00 93.19 214 GLN A C 1
ATOM 1682 O O . GLN A 1 214 ? 18.046 3.109 -0.617 1.00 93.19 214 GLN A O 1
ATOM 1687 N N . SER A 1 215 ? 18.466 3.150 1.594 1.00 92.19 215 SER A N 1
ATOM 1688 C CA . SER A 1 215 ? 17.431 4.138 1.943 1.00 92.19 215 SER A CA 1
ATOM 1689 C C . SER A 1 215 ? 17.424 5.371 1.024 1.00 92.19 215 SER A C 1
ATOM 1691 O O . SER A 1 215 ? 16.377 5.733 0.489 1.00 92.19 215 SER A O 1
ATOM 1693 N N . SER A 1 216 ? 18.587 5.956 0.706 1.00 90.81 216 SER A N 1
ATOM 1694 C CA . SER A 1 216 ? 18.683 7.133 -0.181 1.00 90.81 216 SER A CA 1
ATOM 1695 C C . SER A 1 216 ? 18.088 6.906 -1.578 1.00 90.81 216 SER A C 1
ATOM 1697 O O . SER A 1 216 ? 17.513 7.826 -2.167 1.00 90.81 216 SER A O 1
ATOM 1699 N N . ARG A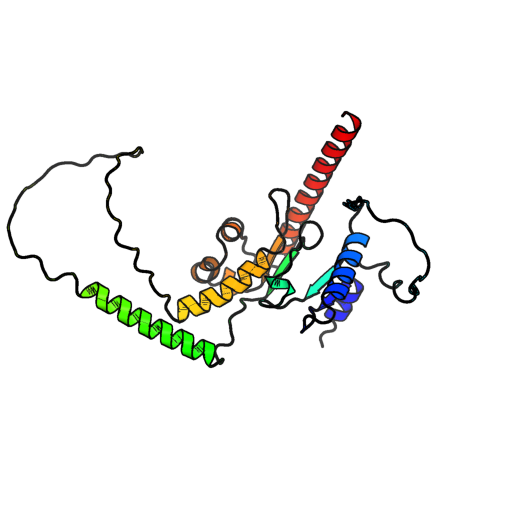 1 217 ? 18.184 5.677 -2.099 1.00 92.31 217 ARG A N 1
ATOM 1700 C CA . ARG A 1 217 ? 17.673 5.292 -3.417 1.00 92.31 217 ARG A CA 1
ATOM 1701 C C . ARG A 1 217 ? 16.203 4.899 -3.380 1.00 92.31 217 ARG A C 1
ATOM 1703 O O . ARG A 1 217 ? 15.466 5.298 -4.273 1.00 92.31 217 ARG A O 1
ATOM 1710 N N . TYR A 1 218 ? 15.779 4.101 -2.402 1.00 94.00 218 TYR A N 1
ATOM 1711 C CA . TYR A 1 218 ? 14.428 3.526 -2.415 1.00 94.00 218 TYR A CA 1
ATOM 1712 C C . TYR A 1 218 ? 13.401 4.380 -1.668 1.00 94.00 218 TYR A C 1
ATOM 1714 O O . TYR A 1 218 ? 12.221 4.379 -2.017 1.00 94.00 218 TYR A O 1
ATOM 1722 N N . MET A 1 219 ? 13.827 5.208 -0.711 1.00 94.62 219 MET A N 1
ATOM 1723 C CA . MET A 1 219 ? 12.889 6.106 -0.043 1.00 94.62 219 MET A CA 1
ATOM 1724 C C . MET A 1 219 ? 12.424 7.248 -0.943 1.00 94.62 219 MET A C 1
ATOM 1726 O O . MET A 1 219 ? 11.317 7.747 -0.754 1.00 94.62 219 MET A O 1
ATOM 1730 N N . CYS A 1 220 ? 13.206 7.653 -1.950 1.00 93.19 220 CYS A N 1
ATOM 1731 C CA . CYS A 1 220 ? 12.850 8.780 -2.815 1.00 93.19 220 CYS A CA 1
ATOM 1732 C C . CYS A 1 220 ? 11.556 8.549 -3.621 1.00 93.19 220 CYS A C 1
ATOM 1734 O O . CYS A 1 220 ? 10.851 9.518 -3.915 1.00 93.19 220 CYS A O 1
ATOM 1736 N N . GLY A 1 221 ? 11.227 7.285 -3.916 1.00 94.19 221 GLY A N 1
ATOM 1737 C CA . GLY A 1 221 ? 10.004 6.886 -4.612 1.00 94.19 221 GLY A CA 1
ATOM 1738 C C . GLY A 1 221 ? 8.761 6.816 -3.719 1.00 94.19 221 GLY A C 1
ATOM 1739 O O . GLY A 1 221 ? 7.636 6.846 -4.220 1.00 94.19 221 GLY A O 1
ATOM 1740 N N . ILE A 1 222 ? 8.926 6.775 -2.395 1.00 96.25 222 ILE A N 1
ATOM 1741 C CA . ILE A 1 222 ? 7.807 6.795 -1.449 1.00 96.25 222 ILE A CA 1
ATOM 1742 C C . ILE A 1 222 ? 7.227 8.215 -1.342 1.00 96.25 222 ILE A C 1
ATOM 1744 O O . ILE A 1 222 ? 7.931 9.228 -1.413 1.00 96.25 222 ILE A O 1
ATOM 1748 N N . SER A 1 223 ? 5.912 8.319 -1.164 1.00 94.81 223 SER A N 1
ATOM 1749 C CA . SER A 1 223 ? 5.226 9.606 -1.011 1.00 94.81 223 SER A CA 1
ATOM 1750 C C . SER A 1 223 ? 5.783 10.414 0.168 1.00 94.81 223 SER A C 1
ATOM 1752 O O . SER A 1 223 ? 6.152 9.866 1.205 1.00 94.81 223 SER A O 1
ATOM 1754 N N . ARG A 1 224 ? 5.874 11.743 0.013 1.00 93.31 224 ARG A N 1
ATOM 1755 C CA . ARG A 1 224 ? 6.537 12.629 0.994 1.00 93.31 224 ARG A CA 1
ATOM 1756 C C . ARG A 1 224 ? 5.900 12.570 2.388 1.00 93.31 224 ARG A C 1
ATOM 1758 O O . ARG A 1 224 ? 6.634 12.606 3.366 1.00 93.31 224 ARG A O 1
ATOM 1765 N N . TRP A 1 225 ? 4.576 12.442 2.463 1.00 91.69 225 TRP A N 1
ATOM 1766 C CA . TRP A 1 225 ? 3.839 12.363 3.729 1.00 91.69 225 TRP A CA 1
ATOM 1767 C C . TRP A 1 225 ? 4.156 11.088 4.529 1.00 91.69 225 TRP A C 1
ATOM 1769 O O . TRP A 1 225 ? 4.167 11.128 5.754 1.00 91.69 225 TRP A O 1
ATOM 1779 N N . ILE A 1 226 ? 4.475 9.983 3.843 1.00 93.38 226 ILE A N 1
ATOM 1780 C CA . ILE A 1 226 ? 4.932 8.742 4.481 1.00 93.38 226 ILE A CA 1
ATOM 1781 C C . ILE A 1 226 ? 6.386 8.911 4.911 1.00 93.38 226 ILE A C 1
ATOM 1783 O O . ILE A 1 226 ? 6.712 8.674 6.068 1.00 93.38 226 ILE A O 1
ATOM 1787 N N . ARG A 1 227 ? 7.256 9.377 3.999 1.00 92.69 227 ARG A N 1
ATOM 1788 C CA . ARG A 1 227 ? 8.708 9.512 4.226 1.00 92.69 227 ARG A CA 1
ATOM 1789 C C . ARG A 1 227 ? 9.073 10.220 5.528 1.00 92.69 227 ARG A C 1
ATOM 1791 O O . ARG A 1 227 ? 10.040 9.823 6.160 1.00 92.69 227 ARG A O 1
ATOM 1798 N N . SER A 1 228 ? 8.330 11.256 5.917 1.00 90.06 228 SER A N 1
ATOM 1799 C CA . SER A 1 228 ? 8.610 12.018 7.142 1.00 90.06 228 SER A CA 1
ATOM 1800 C C . SER A 1 228 ? 8.338 11.251 8.439 1.00 90.06 228 SER A C 1
ATOM 1802 O O . SER A 1 228 ? 8.692 11.744 9.502 1.00 90.06 228 SER A O 1
ATOM 1804 N N . ARG A 1 229 ? 7.673 10.092 8.372 1.00 91.50 229 ARG A N 1
ATOM 1805 C CA . ARG A 1 229 ? 7.241 9.294 9.530 1.00 91.50 229 ARG A CA 1
ATOM 1806 C C . ARG A 1 229 ? 7.747 7.844 9.491 1.00 91.50 229 ARG A C 1
ATOM 1808 O O . ARG A 1 229 ? 7.295 7.025 10.285 1.00 91.50 229 ARG A O 1
ATOM 1815 N N . VAL A 1 230 ? 8.651 7.506 8.566 1.00 93.12 230 VAL A N 1
ATOM 1816 C CA . VAL A 1 230 ? 9.206 6.146 8.453 1.00 93.12 230 VAL A CA 1
ATOM 1817 C C . VAL A 1 230 ? 10.258 5.917 9.532 1.00 93.12 230 VAL A C 1
ATOM 1819 O O . VAL A 1 230 ? 11.205 6.690 9.644 1.00 93.12 230 VAL A O 1
ATOM 1822 N N . ASN A 1 231 ? 10.124 4.808 10.258 1.00 93.19 231 ASN A N 1
ATOM 1823 C CA . ASN A 1 231 ? 11.156 4.275 11.143 1.00 93.19 231 ASN A CA 1
ATOM 1824 C C . ASN A 1 231 ? 11.713 2.980 10.544 1.00 93.19 231 ASN A C 1
ATOM 1826 O O . ASN A 1 231 ? 10.964 2.160 10.009 1.00 93.19 231 ASN A O 1
ATOM 1830 N N . HIS A 1 232 ? 13.031 2.806 10.602 1.00 93.31 232 HIS A N 1
ATOM 1831 C CA . HIS A 1 232 ? 13.696 1.607 10.101 1.00 93.31 232 HIS A CA 1
ATOM 1832 C C . HIS A 1 232 ? 13.912 0.612 11.244 1.00 93.31 232 HIS A C 1
ATOM 1834 O O . HIS A 1 232 ? 14.531 0.951 12.249 1.00 93.31 232 HIS A O 1
ATOM 1840 N N . HIS A 1 233 ? 13.443 -0.622 11.061 1.00 93.00 233 HIS A N 1
ATOM 1841 C CA . HIS A 1 233 ? 13.615 -1.714 12.018 1.00 93.00 233 HIS A CA 1
ATOM 1842 C C . HIS A 1 233 ? 14.441 -2.839 11.403 1.00 93.00 233 HIS A C 1
ATOM 1844 O O . HIS A 1 233 ? 14.191 -3.250 10.271 1.00 93.00 233 HIS A O 1
ATOM 1850 N N . CYS A 1 234 ? 15.409 -3.351 12.161 1.00 87.81 234 CYS A N 1
ATOM 1851 C CA . CYS A 1 234 ? 16.252 -4.489 11.780 1.00 87.81 234 CYS A CA 1
ATOM 1852 C C . CYS A 1 234 ? 15.932 -5.774 12.564 1.00 87.81 234 CYS A C 1
ATOM 1854 O O . CYS A 1 234 ? 16.463 -6.832 12.236 1.00 87.81 234 CYS A O 1
ATOM 1856 N N . SER A 1 235 ? 15.059 -5.698 13.573 1.00 92.88 235 SER A N 1
ATOM 1857 C CA . SER A 1 235 ? 14.598 -6.839 14.365 1.00 92.88 235 SER A CA 1
ATOM 1858 C C . SER A 1 235 ? 13.082 -6.817 14.534 1.00 92.88 235 SER A C 1
ATOM 1860 O O . SER A 1 235 ? 12.451 -5.755 14.514 1.00 92.88 235 SER A O 1
ATOM 1862 N N . TRP A 1 236 ? 12.506 -8.006 14.715 1.00 93.31 236 TRP A N 1
ATOM 1863 C CA . TRP A 1 236 ? 11.078 -8.160 14.973 1.00 93.31 236 TRP A CA 1
ATOM 1864 C C . TRP A 1 236 ? 10.670 -7.516 16.301 1.00 93.31 236 TRP A C 1
ATOM 1866 O O . TRP A 1 236 ? 9.705 -6.765 16.324 1.00 93.31 236 TRP A O 1
ATOM 1876 N N . ASP A 1 237 ? 11.448 -7.709 17.369 1.00 96.12 237 ASP A N 1
ATOM 1877 C CA . ASP A 1 237 ? 11.100 -7.202 18.705 1.00 96.12 237 ASP A CA 1
ATOM 1878 C C . ASP A 1 237 ? 10.978 -5.672 18.742 1.00 96.12 237 ASP A C 1
ATOM 1880 O O . ASP A 1 237 ? 10.079 -5.118 19.371 1.00 96.12 237 ASP A O 1
ATOM 1884 N N . SER A 1 238 ? 11.867 -4.966 18.031 1.00 95.25 238 SER A N 1
ATOM 1885 C CA . SER A 1 238 ? 11.814 -3.504 17.928 1.00 95.25 238 SER A CA 1
ATOM 1886 C C . SER A 1 238 ? 10.556 -3.039 17.192 1.00 95.25 238 SER A C 1
ATOM 1888 O O . SER A 1 238 ? 9.891 -2.102 17.640 1.00 95.25 238 SER A O 1
ATOM 1890 N N . LEU A 1 239 ? 10.227 -3.706 16.082 1.00 95.31 239 LEU A N 1
ATOM 1891 C CA . LEU A 1 239 ? 9.024 -3.430 15.305 1.00 95.31 239 LEU A CA 1
ATOM 1892 C C . LEU A 1 239 ? 7.761 -3.712 16.127 1.00 95.31 239 LEU A C 1
ATOM 1894 O O . LEU A 1 239 ? 6.849 -2.889 16.153 1.00 95.31 239 LEU A O 1
ATOM 1898 N N . GLU A 1 240 ? 7.716 -4.856 16.808 1.00 95.88 240 GLU A N 1
ATOM 1899 C CA . GLU A 1 240 ? 6.585 -5.278 17.627 1.00 95.88 240 GLU A CA 1
ATOM 1900 C C . GLU A 1 240 ? 6.339 -4.299 18.778 1.00 95.88 240 GLU A C 1
ATOM 1902 O O . GLU A 1 240 ? 5.215 -3.819 18.930 1.00 95.88 240 GLU A O 1
ATOM 1907 N N . CYS A 1 241 ? 7.378 -3.928 19.531 1.00 96.44 241 CYS A N 1
ATOM 1908 C CA . CYS A 1 241 ? 7.268 -2.940 20.605 1.00 96.44 241 CYS A CA 1
ATOM 1909 C C . CYS A 1 241 ? 6.711 -1.601 20.102 1.00 96.44 241 CYS A C 1
ATOM 1911 O O . CYS A 1 241 ? 5.787 -1.046 20.706 1.00 96.44 241 CYS A O 1
ATOM 1913 N N . GLN A 1 242 ? 7.235 -1.083 18.984 1.00 96.06 242 GLN A N 1
ATOM 1914 C CA . GLN A 1 242 ? 6.757 0.185 18.434 1.00 96.06 242 GLN A CA 1
ATOM 1915 C C . GLN A 1 242 ? 5.313 0.080 17.930 1.00 96.06 242 GLN A C 1
ATOM 1917 O O . GLN A 1 242 ? 4.509 0.974 18.197 1.00 96.06 242 GLN A O 1
ATOM 1922 N N . LEU A 1 243 ? 4.965 -1.007 17.237 1.00 96.31 243 LEU A N 1
ATOM 1923 C CA . LEU A 1 243 ? 3.616 -1.219 16.717 1.00 96.31 243 LEU A CA 1
ATOM 1924 C C . LEU A 1 243 ? 2.594 -1.353 17.852 1.00 96.31 243 LEU A C 1
ATOM 1926 O O . LEU A 1 243 ? 1.548 -0.710 17.810 1.00 96.31 243 LEU A O 1
ATOM 1930 N N . GLN A 1 244 ? 2.911 -2.123 18.895 1.00 96.12 244 GLN A N 1
ATOM 1931 C CA . GLN A 1 244 ? 2.051 -2.255 20.071 1.00 96.12 244 GLN A CA 1
ATOM 1932 C C . GLN A 1 244 ? 1.846 -0.910 20.779 1.00 96.12 244 GLN A C 1
ATOM 1934 O O . GLN A 1 244 ? 0.722 -0.594 21.169 1.00 96.12 244 GLN A O 1
ATOM 1939 N N . SER A 1 245 ? 2.906 -0.111 20.942 1.00 96.94 245 SER A N 1
ATOM 1940 C CA . SER A 1 245 ? 2.798 1.224 21.544 1.00 96.94 245 SER A CA 1
ATOM 1941 C C . SER A 1 245 ? 1.941 2.163 20.696 1.00 96.94 245 SER A C 1
ATOM 1943 O O . SER A 1 245 ? 1.111 2.888 21.239 1.00 96.94 245 SER A O 1
ATOM 1945 N N . PHE A 1 246 ? 2.126 2.142 19.375 1.00 95.81 246 PHE A N 1
ATOM 1946 C CA . PHE A 1 246 ? 1.369 2.968 18.436 1.00 95.81 246 PHE A CA 1
ATOM 1947 C C . PHE A 1 246 ? -0.129 2.646 18.484 1.00 95.81 246 PHE A C 1
ATOM 1949 O O . PHE A 1 246 ? -0.946 3.547 18.660 1.00 95.81 246 PHE A O 1
ATOM 1956 N N . VAL A 1 247 ? -0.481 1.357 18.405 1.00 94.88 247 VAL A N 1
ATOM 1957 C CA . VAL A 1 247 ? -1.878 0.901 18.460 1.00 94.88 247 VAL A CA 1
ATOM 1958 C C . VAL A 1 247 ? -2.522 1.278 19.794 1.00 94.88 247 VAL A C 1
ATOM 1960 O O . VAL A 1 247 ? -3.599 1.865 19.802 1.00 94.88 247 VAL A O 1
ATOM 1963 N N . LYS A 1 248 ? -1.847 1.028 20.925 1.00 95.25 248 LYS A N 1
ATOM 1964 C CA . LYS A 1 248 ? -2.378 1.374 22.255 1.00 95.25 248 LYS A CA 1
ATOM 1965 C C . LYS A 1 248 ? -2.615 2.877 22.431 1.00 95.25 248 LYS A C 1
ATOM 1967 O O . LYS A 1 248 ? -3.602 3.253 23.063 1.00 95.25 248 LYS A O 1
ATOM 1972 N N . SER A 1 249 ? -1.724 3.722 21.901 1.00 96.25 249 SER A N 1
ATOM 1973 C CA . SER A 1 249 ? -1.877 5.183 21.963 1.00 96.25 249 SER A CA 1
ATOM 1974 C C . SER A 1 249 ? -3.151 5.621 21.247 1.00 96.25 249 SER A C 1
ATOM 1976 O O . SER A 1 249 ? -4.016 6.241 21.861 1.00 96.25 249 SER A O 1
ATOM 1978 N N . HIS A 1 250 ? -3.321 5.206 19.991 1.00 93.50 250 HIS A N 1
ATOM 1979 C CA . HIS A 1 250 ? -4.477 5.612 19.196 1.00 93.50 250 HIS A CA 1
ATOM 1980 C C . HIS A 1 250 ? -5.793 4.977 19.660 1.00 93.50 250 HIS A C 1
ATOM 1982 O O . HIS A 1 250 ? -6.822 5.641 19.649 1.00 93.50 250 HIS A O 1
ATOM 1988 N N . GLU A 1 251 ? -5.783 3.739 20.162 1.00 90.62 251 GLU A N 1
ATOM 1989 C CA . GLU A 1 251 ? -6.973 3.154 20.800 1.00 90.62 251 GLU A CA 1
ATOM 1990 C C . GLU A 1 251 ? -7.407 3.929 22.052 1.00 90.62 251 GLU A C 1
ATOM 1992 O O . GLU A 1 251 ? -8.590 3.942 22.397 1.00 90.62 251 GLU A O 1
ATOM 1997 N N . THR A 1 252 ? -6.458 4.533 22.770 1.00 92.31 252 THR A N 1
ATOM 1998 C CA . THR A 1 252 ? -6.752 5.355 23.950 1.00 92.31 252 THR A CA 1
ATOM 1999 C C . THR A 1 252 ? -7.309 6.711 23.531 1.00 92.31 252 THR A C 1
ATOM 2001 O O . THR A 1 252 ? -8.335 7.122 24.066 1.00 92.31 252 THR A O 1
ATOM 2004 N N . GLU A 1 253 ? -6.691 7.362 22.544 1.00 90.94 253 GLU A N 1
ATOM 2005 C CA . GLU A 1 253 ? -7.178 8.616 21.952 1.00 90.94 253 GLU A CA 1
ATOM 2006 C C . GLU A 1 253 ? -8.610 8.461 21.423 1.00 90.94 253 GLU A C 1
ATOM 2008 O O . GLU A 1 253 ? -9.494 9.206 21.838 1.00 90.94 253 GLU A O 1
ATOM 2013 N N . GLU A 1 254 ? -8.889 7.414 20.637 1.00 87.56 254 GLU A N 1
ATOM 2014 C CA . GLU A 1 254 ? -10.240 7.138 20.132 1.00 87.56 254 GLU A CA 1
ATOM 2015 C C . GLU A 1 254 ? -11.268 6.915 21.252 1.00 87.56 254 GLU A C 1
ATOM 2017 O O . GLU A 1 254 ? -12.454 7.195 21.071 1.00 87.56 254 GLU A O 1
ATOM 2022 N N . LYS A 1 255 ? -10.870 6.326 22.388 1.00 87.50 255 LYS A N 1
ATOM 2023 C CA . LYS A 1 255 ? -11.777 6.130 23.534 1.00 87.50 255 LYS A CA 1
ATOM 2024 C C . LYS A 1 255 ? -12.099 7.455 24.210 1.00 87.50 255 LYS A C 1
ATOM 2026 O O . LYS A 1 255 ? -13.246 7.654 24.595 1.00 87.50 255 LYS A O 1
ATOM 2031 N N . VAL A 1 256 ? -11.104 8.328 24.354 1.00 89.56 256 VAL A N 1
ATOM 2032 C CA . VAL A 1 256 ? -11.283 9.661 24.938 1.00 89.56 256 VAL A CA 1
ATOM 2033 C C . VAL A 1 256 ? -12.172 10.514 24.039 1.00 89.56 256 VAL A C 1
ATOM 2035 O O . VAL A 1 256 ? -13.144 11.074 24.532 1.00 89.56 256 VAL A O 1
ATOM 2038 N N . GLU A 1 257 ? -11.909 10.555 22.731 1.00 87.38 257 GLU A N 1
ATOM 2039 C CA . GLU A 1 257 ? -12.739 11.296 21.769 1.00 87.38 257 GLU A CA 1
ATOM 2040 C C . GLU A 1 257 ? -14.199 10.837 21.815 1.00 87.38 257 GLU A C 1
ATOM 2042 O O . GLU A 1 257 ? -15.100 11.661 21.941 1.00 87.38 257 GLU A O 1
ATOM 2047 N N . ARG A 1 258 ? -14.440 9.520 21.840 1.00 83.75 258 ARG A N 1
ATOM 2048 C CA . ARG A 1 258 ? -15.796 8.967 21.985 1.00 83.75 258 ARG A CA 1
ATOM 2049 C C . ARG A 1 258 ? -16.479 9.373 23.288 1.00 83.75 258 ARG A C 1
ATOM 2051 O O . ARG A 1 258 ? -17.669 9.657 23.281 1.00 83.75 258 ARG A O 1
ATOM 2058 N N . GLN A 1 259 ? -15.749 9.392 24.403 1.00 87.81 259 GLN A N 1
ATOM 2059 C CA . GLN A 1 259 ? -16.305 9.832 25.685 1.00 87.81 259 GLN A CA 1
ATOM 2060 C C . GLN A 1 259 ? -16.677 11.314 25.667 1.00 87.81 259 GLN A C 1
ATOM 2062 O O . GLN A 1 259 ? -17.687 11.685 26.256 1.00 87.81 259 GLN A O 1
ATOM 2067 N N . VAL A 1 260 ? -15.882 12.150 24.996 1.00 88.25 260 VAL A N 1
ATOM 2068 C CA . VAL A 1 260 ? -16.194 13.572 24.816 1.00 88.25 260 VAL A CA 1
ATOM 2069 C C . VAL A 1 260 ? -17.447 13.738 23.953 1.00 88.25 260 VAL A C 1
ATOM 2071 O O . VAL A 1 260 ? -18.359 14.442 24.370 1.00 88.25 260 VAL A O 1
ATOM 2074 N N . GLU A 1 261 ? -17.542 13.030 22.822 1.00 87.00 261 GLU A N 1
ATOM 2075 C CA . GLU A 1 261 ? -18.729 13.059 21.952 1.00 87.00 261 GLU A CA 1
ATOM 2076 C C . GLU A 1 261 ? -20.005 12.612 22.684 1.00 87.00 261 GLU A C 1
ATOM 2078 O O . GLU A 1 261 ? -21.037 13.271 22.583 1.00 87.00 261 GLU A O 1
ATOM 2083 N N . ASP A 1 262 ? -19.942 11.518 23.452 1.00 87.12 262 ASP A N 1
ATOM 2084 C CA . ASP A 1 262 ? -21.096 11.027 24.213 1.00 87.12 262 ASP A CA 1
ATOM 2085 C C . ASP A 1 262 ? -21.504 12.019 25.329 1.00 87.12 262 ASP A C 1
ATOM 2087 O O . ASP A 1 262 ? -22.690 12.150 25.626 1.00 87.12 262 ASP A O 1
ATOM 2091 N N . LEU A 1 263 ? -20.556 12.739 25.949 1.00 89.06 263 LEU A N 1
ATOM 2092 C CA . LEU A 1 263 ? -20.871 13.786 26.931 1.00 89.06 263 LEU A CA 1
ATOM 2093 C C . LEU A 1 263 ? -21.517 15.004 26.266 1.00 89.06 263 LEU A C 1
ATOM 2095 O O . LEU A 1 263 ? -22.519 15.502 26.776 1.00 89.06 263 LEU A O 1
ATOM 2099 N N . ASP A 1 264 ? -20.991 15.453 25.129 1.00 89.56 264 ASP A N 1
ATOM 2100 C CA . ASP A 1 264 ? -21.574 16.561 24.370 1.00 89.56 264 ASP A CA 1
ATOM 2101 C C . ASP A 1 264 ? -23.009 16.232 23.918 1.00 89.56 264 ASP A C 1
ATOM 2103 O O . ASP A 1 264 ? -23.880 17.092 24.010 1.00 89.56 264 ASP A O 1
ATOM 2107 N N . GLU A 1 265 ? -23.301 14.984 23.520 1.00 88.12 265 GLU A N 1
ATOM 2108 C CA . GLU A 1 265 ? -24.670 14.529 23.209 1.00 88.12 265 GLU A CA 1
ATOM 2109 C C . GLU A 1 265 ? -25.606 14.540 24.431 1.00 88.12 265 GLU A C 1
ATOM 2111 O O . GLU A 1 265 ? -26.804 14.777 24.284 1.00 88.12 265 GLU A O 1
ATOM 2116 N N . ILE A 1 266 ? -25.091 14.276 25.636 1.00 88.94 266 ILE A N 1
ATOM 2117 C CA . ILE A 1 266 ? -25.887 14.295 26.876 1.00 88.94 266 ILE A CA 1
ATOM 2118 C C . ILE A 1 266 ? -26.225 15.731 27.307 1.00 88.94 266 ILE A C 1
ATOM 2120 O O . ILE A 1 266 ? -27.268 15.951 27.928 1.00 88.94 266 ILE A O 1
ATOM 2124 N N . PHE A 1 267 ? -25.341 16.692 27.024 1.00 84.62 267 PHE A N 1
ATOM 2125 C CA . PHE A 1 267 ? -25.467 18.083 27.474 1.00 84.62 267 PHE A CA 1
ATOM 2126 C C . PHE A 1 267 ? -25.954 19.069 26.394 1.00 84.62 267 PHE A C 1
ATOM 2128 O O . PHE A 1 267 ? -26.126 20.249 26.715 1.00 84.62 267 PHE A O 1
ATOM 2135 N N . ALA A 1 268 ? -26.179 18.615 25.157 1.00 72.31 268 ALA A N 1
ATOM 2136 C CA . ALA A 1 268 ? -26.783 19.383 24.060 1.00 72.31 268 ALA A CA 1
ATOM 2137 C C . ALA A 1 268 ? -28.321 19.342 24.081 1.00 72.31 268 ALA A C 1
ATOM 2139 O O . ALA A 1 268 ? -28.928 20.385 23.738 1.00 72.31 268 ALA A O 1
#

Foldseek 3Di:
DPCVVVVLVVAAVEAEQDPDCVCNVVSVVVQVVQLVVQDDDPPPPPPPPDDDDDDDDDDDDPPPPPPSPHHRHHDYHDDQVDCLQAPDAQFASRAQEAEDADFQFDDPPPPVLVVVQVVLQVVLVVVVVVVVPPPPDDDDDDDDDDDDDDDDDDDDDDDDDPPVPDPPPPNRDHSVRVRLLVRLVSVQSNQVRYHDDPLTHHYYHYHDCCCVVVVVPNVVSHDPVVSVPDDDDPDPVVVVVVVVVVVVVSVVVVVVVVVVVVVVVVVD

pLDDT: mean 77.95, std 23.46, range [21.38, 98.0]

Sequence (268 aa):
LTGLLNNLNMIKHVMIEPRSSVGLDDWLEEFYTSVNQNVPNAKLKSRRKSNDQANNNESPSLNGKFLMLNKSGSIIFAVCRGKVSEGLDFADSYARLVIAIGIPYPAFTNPQVQQKREFNDALYKSSAKMACTDKHIRSPLQNLNSSVEKYDTNDDITSSTSNVSSPRRRKVLSGSEWYDAQAYRALNQALGRCIRHANDWGSILLADARFVEQSSRYMCGISRWIRSRVNHHCSWDSLECQLQSFVKSHETEEKVERQVEDLDEIFA

InterPro domains:
  IPR006555 ATP-dependent helicase, C-terminal [PF13307] (28-227)
  IPR006555 ATP-dependent helicase, C-terminal [SM00491] (42-21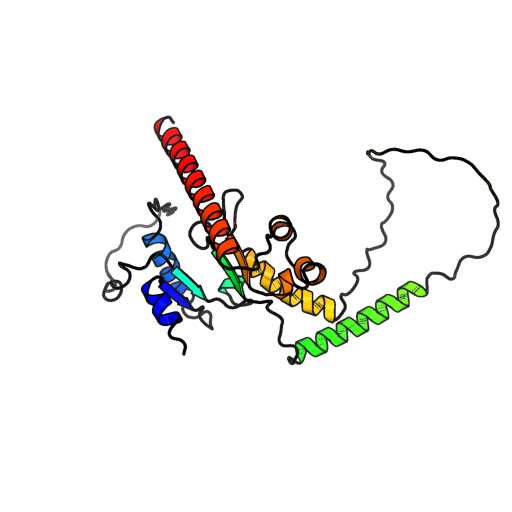3)
  IPR027417 P-loop containing nucleoside triphosphate hydrolase [G3DSA:3.40.50.300] (21-240)
  IPR045028 Helicase superfamily 1/2, DinG/Rad3-like [PTHR11472] (2-247)

Radius of gyration: 27.78 Å; chains: 1; bounding box: 79×73×58 Å

Organism: Schistosoma bovis (NCBI:txid6184)